Protein 4GGC (pdb70)

Solvent-accessible surface area: 12680 Å² total; per-residue (Å²): 177,80,141,31,12,79,121,23,88,133,78,25,122,0,74,119,12,93,81,32,14,58,1,25,5,13,34,20,2,69,50,40,36,0,0,11,1,16,50,37,7,0,71,11,22,24,34,94,84,36,102,112,64,77,3,12,101,18,154,109,132,74,26,28,1,0,0,7,10,17,24,156,109,13,70,67,0,0,0,0,0,31,49,14,25,0,5,11,31,17,22,153,104,78,102,120,78,51,58,4,88,43,18,97,29,22,0,0,1,11,12,29,42,76,90,32,0,0,0,0,0,150,36,0,72,0,12,8,0,14,20,148,62,89,145,19,73,82,13,56,0,65,21,17,88,88,6,0,0,0,1,82,18,5,101,66,19,108,11,0,0,0,0,0,49,27,48,41,0,1,0,0,17,53,53,84,48,198,44,32,63,84,42,94,40,63,14,85,91,2,112,4,12,0,4,0,1,9,12,2,70,68,94,60,32,6,0,0,0,0,0,4,92,74,11,95,45,1,35,1,2,36,3,71,84,20,46,46,93,31,54,26,59,13,137,14,22,0,1,14,4,31,12,0,72,48,69,95,2,1,0,0,0,3,0,175,62,98,21,18,0,4,0,7,69,21,101,101,16,53,105,61,22,72,3,89,25,11,106,40,72,0,5,10,13,10,41,9,68,102,8,7,22,0,0,0,1,0,20,28,82,22,1,35,8,2,63,2,0,56,108,74,190

Nearest PDB structures (foldseek):
  4ggd-assembly1_A  TM=9.982E-01  e=2.662E-58  Homo sapiens
  5lcw-assembly1_Q  TM=9.973E-01  e=3.997E-58  Homo sapiens
  5g04-assembly1_R  TM=9.744E-01  e=3.105E-55  Homo sapiens
  5khr-assembly1_R  TM=9.935E-01  e=8.299E-53  Homo sapiens
  6tlj-assembly1_Q  TM=9.909E-01  e=1.379E-52  Homo sapiens

Radius of gyration: 17.96 Å; Cα contacts (8 Å, |Δi|>4): 947; chains: 1; bounding box: 47×45×46 Å

GO terms:
  GO:0045842 positive regulation of mitotic metaphase/anaphase transition (P, IDA)
  GO:0005680 anaphase-promoting complex (C, IDA)
  GO:0010997 anaphase-promoting complex binding (F, IDA)
  GO:1990756 ubiquitin-like ligase-substrate adaptor activity (F, IDA)
  GO:1904668 positive regulation of ubiquitin protein ligase activity (P, IDA)
  GO:0031145 anaphase-promoting complex-dependent catabolic process (P, IDA)
  GO:1990949 metaphase/anaphase transition of meiosis I (P, IMP)
  GO:0005515 protein binding (F, IPI)
  GO:0005819 spindle (C, TAS)
  GO:0005654 nucleoplasm (C, TAS)
  GO:0005829 cytosol (C, TAS)

Structure (mmCIF, N/CA/C/O backbone):
data_4GGC
#
_entry.id   4GGC
#
_cell.length_a   41.281
_cell.length_b   86.933
_cell.length_c   48.339
_cell.angle_alpha   90.000
_cell.angle_beta   112.970
_cell.angle_gamma   90.000
#
_symmetry.space_group_name_H-M   'P 1 21 1'
#
loop_
_entity.id
_entity.type
_entity.pdbx_description
1 polymer 'Cell division cycle protein 20 homolog'
2 non-polymer (4R)-2-METHYLPENTANE-2,4-DIOL
3 water water
#
loop_
_atom_site.group_PDB
_atom_site.id
_atom_site.type_symbol
_atom_site.label_atom_id
_atom_site.label_alt_id
_atom_site.label_comp_id
_atom_site.label_asym_id
_atom_site.label_entity_id
_atom_site.label_seq_id
_atom_site.pdbx_PDB_ins_code
_atom_site.Cartn_x
_atom_site.Cartn_y
_atom_site.Cartn_z
_atom_site.occupancy
_atom_site.B_iso_or_equiv
_atom_site.auth_seq_id
_atom_site.auth_comp_id
_atom_site.auth_asym_id
_atom_site.auth_atom_id
_atom_site.pdbx_PDB_model_num
ATOM 1 N N . CYS A 1 6 ? -28.563 -1.921 1.406 1.00 35.52 165 CYS A N 1
ATOM 2 C CA . CYS A 1 6 ? -29.156 -2.328 2.673 1.00 35.81 165 CYS A CA 1
ATOM 3 C C . CYS A 1 6 ? -28.080 -2.630 3.710 1.00 34.36 165 CYS A C 1
ATOM 4 O O . CYS A 1 6 ? -28.291 -2.524 4.923 1.00 32.89 165 CYS A O 1
ATOM 11 N N . ARG A 1 7 ? -26.921 -3.024 3.211 1.00 24.34 166 ARG A N 1
ATOM 12 C CA . ARG A 1 7 ? -25.801 -3.396 4.056 1.00 20.37 166 ARG A CA 1
ATOM 13 C C . ARG A 1 7 ? -25.312 -2.201 4.856 1.00 19.73 166 ARG A C 1
ATOM 14 O O . ARG A 1 7 ? -25.023 -1.141 4.317 1.00 20.37 166 ARG A O 1
ATOM 35 N N . TYR A 1 8 ? -25.237 -2.373 6.159 1.00 18.11 167 TYR A N 1
ATOM 36 C CA . TYR A 1 8 ? -24.654 -1.347 6.987 1.00 18.30 167 TYR A CA 1
ATOM 37 C C . TYR A 1 8 ? -23.492 -1.949 7.748 1.00 16.31 167 TYR A C 1
ATOM 38 O O . TYR A 1 8 ? -23.660 -2.836 8.602 1.00 19.87 167 TYR A O 1
ATOM 56 N N . ILE A 1 9 ? -22.299 -1.441 7.448 1.00 12.65 168 ILE A N 1
ATOM 57 C CA . ILE A 1 9 ? -21.104 -1.872 8.144 1.00 12.09 168 ILE A CA 1
ATOM 58 C C . ILE A 1 9 ? -20.651 -0.711 9.012 1.00 11.09 168 ILE A C 1
ATOM 59 O O . ILE A 1 9 ? -20.227 0.322 8.475 1.00 13.04 168 ILE A O 1
ATOM 75 N N . PRO A 1 10 ? -20.761 -0.858 10.339 1.00 10.49 169 PRO A N 1
ATOM 76 C CA . PRO A 1 10 ? -20.342 0.259 11.180 1.00 9.85 169 PRO A CA 1
ATOM 77 C C . PRO A 1 10 ? -18.879 0.606 10.938 1.00 11.28 169 PRO A C 1
ATOM 78 O O . PRO A 1 10 ? -18.027 -0.272 10.732 1.00 10.51 169 PRO A O 1
ATOM 89 N N . SER A 1 11 ? -18.571 1.891 10.997 1.00 9.64 170 SER A N 1
ATOM 90 C CA . SER A 1 11 ? -17.224 2.374 10.767 1.00 10.88 170 SER A CA 1
ATOM 91 C C . SER A 1 11 ? -16.377 2.422 12.038 1.00 9.63 170 SER A C 1
ATOM 92 O O . SER A 1 11 ? -15.187 2.727 11.973 1.00 11.09 170 SER A O 1
ATOM 100 N N . LEU A 1 12 ? -16.983 2.130 13.187 1.00 7.35 171 LEU A N 1
ATOM 101 C CA . LEU A 1 12 ? -16.264 2.051 14.458 1.00 7.66 171 LEU A CA 1
ATOM 102 C C . LEU A 1 12 ? -16.572 0.712 15.108 1.00 6.78 171 LEU A C 1
ATOM 103 O O . LEU A 1 12 ? -17.595 0.101 14.807 1.00 8.07 171 LEU A O 1
ATOM 119 N N . PRO A 1 13 ? -15.686 0.241 15.984 1.00 7.61 172 PRO A N 1
ATOM 120 C CA . PRO A 1 13 ? -15.981 -0.988 16.709 1.00 7.18 172 PRO A CA 1
ATOM 121 C C . PRO A 1 13 ? -17.177 -0.815 17.629 1.00 7.21 172 PRO A C 1
ATOM 122 O O . PRO A 1 13 ? -17.454 0.308 18.109 1.00 8.55 172 PRO A O 1
ATOM 133 N N . ASP A 1 14 ? -17.897 -1.898 17.883 1.00 7.41 173 ASP A N 1
ATOM 134 C CA . ASP A 1 14 ? -18.998 -1.865 18.832 1.00 7.61 173 ASP A CA 1
ATOM 135 C C . ASP A 1 14 ? -18.523 -1.869 20.283 1.00 8.75 173 ASP A C 1
ATOM 136 O O . ASP A 1 14 ? -19.141 -1.243 21.154 1.00 10.17 173 ASP A O 1
ATOM 145 N N . ARG A 1 15 ? -17.414 -2.560 20.529 1.00 8.75 174 ARG A N 1
ATOM 146 C CA . ARG A 1 15 ? -16.847 -2.705 21.863 1.00 8.96 174 ARG A CA 1
ATOM 147 C C . ARG A 1 15 ? -15.339 -2.711 21.770 1.00 8.07 174 ARG A C 1
ATOM 148 O O . ARG A 1 15 ? -14.788 -3.110 20.751 1.00 7.77 174 ARG A O 1
ATOM 169 N N . ILE A 1 16 ? -14.691 -2.246 22.828 1.00 9.19 175 ILE A N 1
ATOM 170 C CA . ILE A 1 16 ? -13.241 -2.310 22.924 1.00 7.91 175 ILE A CA 1
ATOM 171 C C . ILE A 1 16 ? -12.868 -2.915 24.259 1.00 9.81 175 ILE A C 1
ATOM 172 O O . ILE A 1 16 ? -13.378 -2.486 25.305 1.00 11.92 175 ILE A O 1
ATOM 188 N N . LEU A 1 17 ? -12.012 -3.926 24.212 1.00 10.21 176 LEU A N 1
ATOM 189 C CA . LEU A 1 17 ? -11.494 -4.562 25.406 1.00 10.61 176 LEU A CA 1
ATOM 190 C C . LEU A 1 17 ? -10.062 -4.090 25.633 1.00 10.34 176 LEU A C 1
ATOM 191 O O . LEU A 1 17 ? -9.242 -4.027 24.708 1.00 10.47 176 LEU A O 1
ATOM 207 N N . ASP A 1 18 ? -9.744 -3.761 26.868 1.00 10.13 177 ASP A N 1
ATOM 208 C CA . ASP A 1 18 ? -8.378 -3.408 27.214 1.00 10.28 177 ASP A CA 1
ATOM 209 C C . ASP A 1 18 ? -7.471 -4.629 27.137 1.00 8.93 177 ASP A C 1
ATOM 210 O O . ASP A 1 18 ? -7.828 -5.717 27.603 1.00 10.60 177 ASP A O 1
ATOM 219 N N . ALA A 1 19 ? -6.312 -4.448 26.515 1.00 9.58 178 ALA A N 1
ATOM 220 C CA . ALA A 1 19 ? -5.313 -5.501 26.400 1.00 7.36 178 ALA A CA 1
ATOM 221 C C . ALA A 1 19 ? -3.971 -5.000 26.919 1.00 8.19 178 ALA A C 1
ATOM 222 O O . ALA A 1 19 ? -2.977 -4.982 26.194 1.00 8.92 178 ALA A O 1
ATOM 229 N N . PRO A 1 20 ? -3.937 -4.576 28.191 1.00 10.06 179 PRO A N 1
ATOM 230 C CA . PRO A 1 20 ? -2.689 -4.030 28.731 1.00 8.89 179 PRO A CA 1
ATOM 231 C C . PRO A 1 20 ? -1.556 -5.043 28.665 1.00 9.57 179 PRO A C 1
ATOM 232 O O . PRO A 1 20 ? -1.749 -6.211 29.008 1.00 10.47 179 PRO A O 1
ATOM 243 N N . GLU A 1 21 ? -0.395 -4.575 28.242 1.00 9.53 180 GLU A N 1
ATOM 244 C CA . GLU A 1 21 ? 0.819 -5.381 28.193 1.00 10.01 180 GLU A CA 1
ATOM 245 C C . GLU A 1 21 ? 0.788 -6.491 27.134 1.00 10.54 180 GLU A C 1
ATOM 246 O O . GLU A 1 21 ? 1.599 -7.416 27.177 1.00 10.63 180 GLU A O 1
ATOM 258 N N . ILE A 1 22 ? -0.113 -6.410 26.162 1.00 8.36 181 ILE A N 1
ATOM 259 C CA . ILE A 1 22 ? -0.055 -7.358 25.069 1.00 8.71 181 ILE A CA 1
ATOM 260 C C . ILE A 1 22 ? 1.334 -7.254 24.438 1.00 8.94 181 ILE A C 1
ATOM 261 O O . ILE A 1 22 ? 1.884 -6.158 24.273 1.00 10.58 181 ILE A O 1
ATOM 277 N N . ARG A 1 23 ? 1.925 -8.395 24.119 1.00 7.77 182 ARG A N 1
ATOM 278 C CA . ARG A 1 23 ? 3.297 -8.392 23.613 1.00 8.20 182 ARG A CA 1
ATOM 279 C C . ARG A 1 23 ? 3.290 -8.033 22.134 1.00 8.32 182 ARG A C 1
ATOM 280 O O . ARG A 1 23 ? 2.710 -8.744 21.326 1.00 9.41 182 ARG A O 1
ATOM 301 N N . ASN A 1 24 ? 3.948 -6.930 21.791 1.00 9.60 183 ASN A N 1
ATOM 302 C CA . ASN A 1 24 ? 3.999 -6.449 20.414 1.00 8.41 183 ASN A CA 1
ATOM 303 C C . ASN A 1 24 ? 5.064 -7.174 19.614 1.00 8.49 183 ASN A C 1
ATOM 304 O O . ASN A 1 24 ? 6.056 -6.607 19.159 1.00 10.08 183 ASN A O 1
ATOM 315 N N . ASP A 1 25 ? 4.850 -8.466 19.478 1.00 8.44 184 ASP A N 1
ATOM 316 C CA . ASP A 1 25 ? 5.729 -9.351 18.734 1.00 8.75 184 ASP A CA 1
ATOM 317 C C . ASP A 1 25 ? 4.877 -9.903 17.611 1.00 7.98 184 ASP A C 1
ATOM 318 O O . ASP A 1 25 ? 3.910 -10.624 17.834 1.00 8.66 184 ASP A O 1
ATOM 327 N N . TYR A 1 26 ? 5.237 -9.543 16.399 1.00 7.11 185 TYR A N 1
ATOM 328 C CA . TYR A 1 26 ? 4.413 -9.827 15.240 1.00 7.13 185 TYR A CA 1
ATOM 329 C C . TYR A 1 26 ? 4.126 -11.307 15.070 1.00 7.24 185 TYR A C 1
ATOM 330 O O . TYR A 1 26 ? 3.059 -11.673 14.562 1.00 7.81 185 TYR A O 1
ATOM 348 N N . TYR A 1 27 ? 5.056 -12.176 15.461 1.00 6.32 186 TYR A N 1
ATOM 349 C CA . TYR A 1 27 ? 4.985 -13.581 15.064 1.00 6.98 186 TYR A CA 1
ATOM 350 C C . TYR A 1 27 ? 4.097 -14.430 15.951 1.00 6.72 186 TYR A C 1
ATOM 351 O O . TYR A 1 27 ? 3.804 -15.591 15.621 1.00 8.72 186 TYR A O 1
ATOM 369 N N . LEU A 1 28 ? 3.652 -13.870 17.069 1.00 6.54 187 LEU A N 1
ATOM 370 C CA . LEU A 1 28 ? 2.849 -14.598 18.031 1.00 5.71 187 LEU A CA 1
ATOM 371 C C . LEU A 1 28 ? 1.376 -14.557 17.690 1.00 6.33 187 LEU A C 1
ATOM 372 O O . LEU A 1 28 ? 0.906 -13.661 17.008 1.00 7.16 187 LEU A O 1
ATOM 388 N N . ASN A 1 29 ? 0.635 -15.521 18.199 1.00 5.09 188 ASN A N 1
ATOM 389 C CA . ASN A 1 29 ? -0.793 -15.662 17.915 1.00 5.17 188 ASN A CA 1
ATOM 390 C C . ASN A 1 29 ? -1.552 -15.699 19.235 1.00 4.98 188 ASN A C 1
ATOM 391 O O . ASN A 1 29 ? -1.774 -16.759 19.811 1.00 5.96 188 ASN A O 1
ATOM 402 N N . LEU A 1 30 ? -1.923 -14.514 19.698 1.00 5.69 189 LEU A N 1
ATOM 403 C CA . LEU A 1 30 ? -2.247 -14.288 21.104 1.00 5.84 189 LEU A CA 1
ATOM 404 C C . LEU A 1 30 ? -3.720 -14.235 21.460 1.00 5.94 189 LEU A C 1
ATOM 405 O O . LEU A 1 30 ? -4.046 -14.045 22.641 1.00 7.22 189 LEU A O 1
ATOM 421 N N . VAL A 1 31 ? -4.599 -14.383 20.477 1.00 5.76 190 VAL A N 1
ATOM 422 C CA . VAL A 1 31 ? -6.038 -14.291 20.728 1.00 6.40 190 VAL A CA 1
ATOM 423 C C . VAL A 1 31 ? -6.818 -15.352 19.950 1.00 6.17 190 VAL A C 1
ATOM 424 O O . VAL A 1 31 ? -6.475 -15.703 18.807 1.00 6.99 190 VAL A O 1
ATOM 437 N N . ASP A 1 32 ? -7.896 -15.869 20.547 1.00 5.96 191 ASP A N 1
ATOM 438 C CA . ASP A 1 32 ? -8.760 -16.803 19.846 1.00 5.80 191 ASP A CA 1
ATOM 439 C C . ASP A 1 32 ? -10.137 -16.742 20.484 1.00 5.84 191 ASP A C 1
ATOM 440 O O . ASP A 1 32 ? -10.261 -16.635 21.704 1.00 7.04 191 ASP A O 1
ATOM 449 N N . TRP A 1 33 ? -11.172 -16.818 19.655 1.00 6.00 192 TRP A N 1
ATOM 450 C CA . TRP A 1 33 ? -12.575 -16.726 20.087 1.00 6.07 192 TRP A CA 1
ATOM 451 C C . TRP A 1 33 ? -13.192 -18.118 20.005 1.00 6.54 192 TRP A C 1
ATOM 452 O O . TRP A 1 33 ? -13.265 -18.707 18.917 1.00 7.82 192 TRP A O 1
ATOM 473 N N . SER A 1 34 ? -13.594 -18.671 21.157 1.00 7.66 193 SER A N 1
ATOM 474 C CA . SER A 1 34 ? -14.087 -20.040 21.211 1.00 6.78 193 SER A CA 1
ATOM 475 C C . SER A 1 34 ? -15.501 -20.192 20.653 1.00 8.74 193 SER A C 1
ATOM 476 O O . SER A 1 34 ? -16.270 -19.231 20.534 1.00 10.06 193 SER A O 1
ATOM 484 N N . SER A 1 35 ? -15.838 -21.441 20.359 1.00 9.07 194 SER A N 1
ATOM 485 C CA . SER A 1 35 ? -17.182 -21.817 19.926 1.00 10.02 194 SER A CA 1
ATOM 486 C C . SER A 1 35 ? -18.204 -21.584 21.035 1.00 12.95 194 SER A C 1
ATOM 487 O O . SER A 1 35 ? -19.406 -21.509 20.758 1.00 14.61 194 SER A O 1
ATOM 495 N N . GLY A 1 36 ? -17.746 -21.486 22.280 1.00 11.44 195 GLY A N 1
ATOM 496 C CA . GLY A 1 36 ? -18.598 -21.120 23.397 1.00 12.49 195 GLY A CA 1
ATOM 497 C C . GLY A 1 36 ? -18.681 -19.624 23.663 1.00 10.62 195 GLY A C 1
ATOM 498 O O . GLY A 1 36 ? -19.152 -19.189 24.712 1.00 12.43 195 GLY A O 1
ATOM 502 N N . ASN A 1 37 ? -18.185 -18.820 22.722 1.00 10.24 196 ASN A N 1
ATOM 503 C CA . ASN A 1 37 ? -18.284 -17.373 22.783 1.00 9.13 196 ASN A CA 1
ATOM 504 C C . ASN A 1 37 ? -17.395 -16.726 23.843 1.00 10.25 196 ASN A C 1
ATOM 505 O O . ASN A 1 37 ? -17.739 -15.688 24.424 1.00 11.14 196 ASN A O 1
ATOM 516 N N . VAL A 1 38 ? -16.224 -17.316 24.057 1.00 8.06 197 VAL A N 1
ATOM 517 C CA . VAL A 1 38 ? -15.245 -16.803 25.019 1.00 8.40 197 VAL A CA 1
ATOM 518 C C . VAL A 1 38 ? -13.948 -16.439 24.297 1.00 7.35 197 VAL A C 1
ATOM 519 O O . VAL A 1 38 ? -13.372 -17.263 23.575 1.00 8.28 197 VAL A O 1
ATOM 532 N N . LEU A 1 39 ? -13.501 -15.204 24.477 1.00 7.98 198 LEU A N 1
ATOM 533 C CA . LEU A 1 39 ? -12.212 -14.793 23.936 1.00 6.43 198 LEU A CA 1
ATOM 534 C C . LEU A 1 39 ? -11.113 -15.157 24.891 1.00 7.06 198 LEU A C 1
ATOM 535 O O . LEU A 1 39 ? -11.220 -14.877 26.080 1.00 9.18 198 LEU A O 1
ATOM 551 N N . ALA A 1 40 ? -10.072 -15.810 24.386 1.00 6.55 199 ALA A N 1
ATOM 552 C CA . ALA A 1 40 ? -8.832 -16.021 25.137 1.00 5.88 199 ALA A CA 1
ATOM 553 C C . ALA A 1 40 ? -7.843 -14.979 24.656 1.00 6.55 199 ALA A C 1
ATOM 554 O O . ALA A 1 40 ? -7.631 -14.838 23.436 1.00 6.82 199 ALA A O 1
ATOM 561 N N . VAL A 1 41 ? -7.234 -14.269 25.612 1.00 7.11 200 VAL A N 1
ATOM 562 C CA . VAL A 1 41 ? -6.326 -13.176 25.308 1.00 7.45 200 VAL A CA 1
ATOM 563 C C . VAL A 1 41 ? -5.071 -13.360 26.137 1.00 7.36 200 VAL A C 1
ATOM 564 O O . VAL A 1 41 ? -5.142 -13.330 27.377 1.00 7.56 200 VAL A O 1
ATOM 577 N N . ALA A 1 42 ? -3.930 -13.557 25.479 1.00 6.27 201 ALA A N 1
ATOM 578 C CA . ALA A 1 42 ? -2.656 -13.646 26.179 1.00 6.58 201 ALA A CA 1
ATOM 579 C C . ALA A 1 42 ? -2.044 -12.262 26.335 1.00 7.43 201 ALA A C 1
ATOM 580 O O . ALA A 1 42 ? -1.771 -11.590 25.330 1.00 7.85 201 ALA A O 1
ATOM 587 N N . LEU A 1 43 ? -1.827 -11.868 27.595 1.00 7.94 202 LEU A N 1
ATOM 588 C CA . LEU A 1 43 ? -1.254 -10.583 27.964 1.00 7.49 202 LEU A CA 1
ATOM 589 C C . LEU A 1 43 ? -0.004 -10.837 28.785 1.00 8.02 202 LEU A C 1
ATOM 590 O O . LEU A 1 43 ? -0.081 -11.210 29.957 1.00 9.59 202 LEU A O 1
ATOM 606 N N . ASP A 1 44 ? 1.129 -10.674 28.116 1.00 7.83 203 ASP A N 1
ATOM 607 C CA . ASP A 1 44 ? 2.445 -10.930 28.699 1.00 8.98 203 ASP A CA 1
ATOM 608 C C . ASP A 1 44 ? 2.531 -12.353 29.226 1.00 7.64 203 ASP A C 1
ATOM 609 O O . ASP A 1 44 ? 2.607 -13.273 28.424 1.00 8.47 203 ASP A O 1
ATOM 618 N N . ASN A 1 45 ? 2.526 -12.547 30.548 1.00 8.33 204 ASN A N 1
ATOM 619 C CA . ASN A 1 45 ? 2.667 -13.879 31.119 1.00 9.67 204 ASN A CA 1
ATOM 620 C C . ASN A 1 45 ? 1.361 -14.470 31.647 1.00 10.48 204 ASN A C 1
ATOM 621 O O . ASN A 1 45 ? 1.378 -15.480 32.339 1.00 11.72 204 ASN A O 1
ATOM 632 N N . SER A 1 46 ? 0.224 -13.871 31.289 1.00 8.70 205 SER A N 1
ATOM 633 C CA . SER A 1 46 ? -1.078 -14.361 31.745 1.00 9.12 205 SER A CA 1
ATOM 634 C C . SER A 1 46 ? -1.995 -14.603 30.562 1.00 7.69 205 SER A C 1
ATOM 635 O O . SER A 1 46 ? -1.837 -13.996 29.517 1.00 10.39 205 SER A O 1
ATOM 643 N N . VAL A 1 47 ? -2.940 -15.525 30.725 1.00 8.44 206 VAL A N 1
ATOM 644 C CA . VAL A 1 47 ? -4.058 -15.652 29.806 1.00 7.59 206 VAL A CA 1
ATOM 645 C C . VAL A 1 47 ? -5.346 -15.281 30.521 1.00 7.61 206 VAL A C 1
ATOM 646 O O . VAL A 1 47 ? -5.644 -15.795 31.593 1.00 8.42 206 VAL A O 1
ATOM 659 N N . TYR A 1 48 ? -6.090 -14.377 29.896 1.00 7.82 207 TYR A N 1
ATOM 660 C CA . TYR A 1 48 ? -7.418 -13.982 30.341 1.00 8.08 207 TYR A CA 1
ATOM 661 C C . TYR A 1 48 ? -8.487 -14.509 29.410 1.00 7.96 207 TYR A C 1
ATOM 662 O O . TYR A 1 48 ? -8.306 -14.570 28.200 1.00 8.33 207 TYR A O 1
ATOM 680 N N . LEU A 1 49 ? -9.594 -14.912 30.007 1.00 7.70 208 LEU A N 1
ATOM 681 C CA . LEU A 1 49 ? -10.785 -15.301 29.278 1.00 7.35 208 LEU A CA 1
ATOM 682 C C . LEU A 1 49 ? -11.867 -14.261 29.510 1.00 8.76 208 LEU A C 1
ATOM 683 O O . LEU A 1 49 ? -12.070 -13.833 30.650 1.00 10.22 208 LEU A O 1
ATOM 699 N N . TRP A 1 50 ? -12.551 -13.863 28.447 1.00 8.24 209 TRP A N 1
ATOM 700 C CA . TRP A 1 50 ? -13.636 -12.897 28.534 1.00 7.63 209 TRP A CA 1
ATOM 701 C C . TRP A 1 50 ? -14.847 -13.472 27.827 1.00 8.46 209 TRP A C 1
ATOM 702 O O . TRP A 1 50 ? -14.771 -13.841 26.652 1.00 8.62 209 TRP A O 1
ATOM 723 N N . SER A 1 51 ? -15.971 -13.586 28.532 1.00 9.53 210 SER A N 1
ATOM 724 C CA . SER A 1 51 ? -17.183 -14.046 27.873 1.00 9.23 210 SER A CA 1
ATOM 725 C C . SER A 1 51 ? -17.877 -12.914 27.127 1.00 11.18 210 SER A C 1
ATOM 726 O O . SER A 1 51 ? -18.214 -11.878 27.714 1.00 13.51 210 SER A O 1
ATOM 734 N N . ALA A 1 52 ? -18.084 -13.100 25.836 1.00 10.95 211 ALA A N 1
ATOM 735 C CA . ALA A 1 52 ? -18.766 -12.088 25.038 1.00 12.16 211 ALA A CA 1
ATOM 736 C C . ALA A 1 52 ? -20.255 -11.977 25.378 1.00 14.26 211 ALA A C 1
ATOM 737 O O . ALA A 1 52 ? -20.896 -10.975 25.039 1.00 19.46 211 ALA A O 1
ATOM 744 N N . SER A 1 53 ? -20.799 -12.993 26.033 1.00 12.65 212 SER A N 1
ATOM 745 C CA . SER A 1 53 ? -22.204 -12.989 26.452 1.00 14.35 212 SER A CA 1
ATOM 746 C C . SER A 1 53 ? -22.417 -12.189 27.738 1.00 18.12 212 SER A C 1
ATOM 747 O O . SER A 1 53 ? -23.315 -11.359 27.827 1.00 21.29 212 SER A O 1
ATOM 755 N N . SER A 1 54 ? -21.570 -12.423 28.728 1.00 13.56 213 SER A N 1
ATOM 756 C CA . SER A 1 54 ? -21.778 -11.865 30.058 1.00 12.38 213 SER A CA 1
ATOM 757 C C . SER A 1 54 ? -20.811 -10.750 30.423 1.00 13.48 213 SER A C 1
ATOM 758 O O . SER A 1 54 ? -21.048 -9.991 31.374 1.00 14.81 213 SER A O 1
ATOM 766 N N . GLY A 1 55 ? -19.681 -10.676 29.723 1.00 12.07 214 GLY A N 1
ATOM 767 C CA . GLY A 1 55 ? -18.616 -9.773 30.110 1.00 11.35 214 GLY A CA 1
ATOM 768 C C . GLY A 1 55 ? -17.787 -10.260 31.298 1.00 10.03 214 GLY A C 1
ATOM 769 O O . GLY A 1 55 ? -16.908 -9.563 31.775 1.00 12.37 214 GLY A O 1
ATOM 773 N N . ASP A 1 56 ? -18.058 -11.471 31.776 1.00 10.21 215 ASP A N 1
ATOM 774 C CA . ASP A 1 56 ? -17.279 -11.996 32.897 1.00 11.56 215 ASP A CA 1
ATOM 775 C C . ASP A 1 56 ? -15.857 -12.324 32.437 1.00 8.96 215 ASP A C 1
ATOM 776 O O . ASP A 1 56 ? -15.612 -12.589 31.252 1.00 10.84 215 ASP A O 1
ATOM 785 N N . ILE A 1 57 ? -14.929 -12.280 33.382 1.00 10.50 216 ILE A N 1
ATOM 786 C CA . ILE A 1 57 ? -13.514 -12.486 33.105 1.00 9.85 216 ILE A CA 1
ATOM 787 C C . ILE A 1 57 ? -12.928 -13.506 34.060 1.00 11.48 216 ILE A C 1
ATOM 788 O O . ILE A 1 57 ? -13.243 -13.530 35.251 1.00 11.38 216 ILE A O 1
ATOM 804 N N . LEU A 1 58 ? -12.067 -14.362 33.527 1.00 10.11 217 LEU A N 1
ATOM 805 C CA . LEU A 1 58 ? -11.247 -15.265 34.334 1.00 10.78 217 LEU A CA 1
ATOM 806 C C . LEU A 1 58 ? -9.776 -15.061 33.970 1.00 10.04 217 LEU A C 1
ATOM 807 O O . LEU A 1 58 ? -9.418 -15.074 32.789 1.00 9.93 217 LEU A O 1
ATOM 823 N N . GLN A 1 59 ? -8.918 -14.842 34.953 1.00 10.82 218 GLN A N 1
ATOM 824 C CA . GLN A 1 59 ? -7.478 -14.973 34.739 1.00 9.18 218 GLN A CA 1
ATOM 825 C C . GLN A 1 59 ? -7.167 -16.465 34.821 1.00 10.19 218 GLN A C 1
ATOM 826 O O . GLN A 1 59 ? -7.035 -17.033 35.908 1.00 11.93 218 GLN A O 1
ATOM 840 N N . LEU A 1 60 ? -7.064 -17.100 33.657 1.00 8.17 219 LEU A N 1
ATOM 841 C CA . LEU A 1 60 ? -6.943 -18.542 33.588 1.00 10.30 219 LEU A CA 1
ATOM 842 C C . LEU A 1 60 ? -5.651 -19.021 34.238 1.00 8.32 219 LEU A C 1
ATOM 843 O O . LEU A 1 60 ? -5.659 -19.988 34.996 1.00 9.99 219 LEU A O 1
ATOM 859 N N . LEU A 1 61 ? -4.545 -18.347 33.916 1.00 8.36 220 LEU A N 1
ATOM 860 C CA . LEU A 1 61 ? -3.223 -18.777 34.339 1.00 8.43 220 LEU A CA 1
ATOM 861 C C . LEU A 1 61 ? -2.250 -17.614 34.306 1.00 10.29 220 LEU A C 1
ATOM 862 O O . LEU A 1 61 ? -2.485 -16.603 33.624 1.00 9.78 220 LEU A O 1
ATOM 878 N N . GLN A 1 62 ? -1.155 -17.772 35.042 1.00 9.60 221 GLN A N 1
ATOM 879 C CA . GLN A 1 62 ? 0.005 -16.900 34.960 1.00 10.29 221 GLN A CA 1
ATOM 880 C C . GLN A 1 62 ? 1.231 -17.810 34.941 1.00 9.01 221 GLN A C 1
ATOM 881 O O . GLN A 1 62 ? 1.319 -18.769 35.726 1.00 11.44 221 GLN A O 1
ATOM 895 N N . MET A 1 63 ? 2.185 -17.506 34.064 1.00 8.91 222 MET A N 1
ATOM 896 C CA . MET A 1 63 ? 3.440 -18.257 34.015 1.00 8.44 222 MET A CA 1
ATOM 897 C C . MET A 1 63 ? 4.184 -18.134 35.332 1.00 9.17 222 MET A C 1
ATOM 898 O O . MET A 1 63 ? 4.077 -17.137 36.037 1.00 10.71 222 MET A O 1
ATOM 912 N N . GLU A 1 64 ? 4.951 -19.163 35.641 1.00 10.65 223 GLU A N 1
ATOM 913 C CA . GLU A 1 64 ? 5.572 -19.268 36.951 1.00 14.45 223 GLU A CA 1
ATOM 914 C C . GLU A 1 64 ? 7.057 -18.884 37.014 1.00 11.66 223 GLU A C 1
ATOM 915 O O . GLU A 1 64 ? 7.554 -18.630 38.096 1.00 13.78 223 GLU A O 1
ATOM 927 N N . GLN A 1 65 ? 7.748 -18.819 35.879 1.00 10.19 224 GLN A N 1
ATOM 928 C CA . GLN A 1 65 ? 9.187 -18.556 35.896 1.00 10.34 224 GLN A CA 1
ATOM 929 C C . GLN A 1 65 ? 9.501 -17.143 35.410 1.00 9.59 224 GLN A C 1
ATOM 930 O O . GLN A 1 65 ? 8.820 -16.594 34.549 1.00 9.30 224 GLN A O 1
ATOM 944 N N . PRO A 1 66 ? 10.594 -16.551 35.907 1.00 9.05 225 PRO A N 1
ATOM 945 C CA . PRO A 1 66 ? 11.019 -15.245 35.401 1.00 8.71 225 PRO A CA 1
ATOM 946 C C . PRO A 1 66 ? 11.221 -15.243 33.880 1.00 9.76 225 PRO A C 1
ATOM 947 O O . PRO A 1 66 ? 11.752 -16.215 33.310 1.00 11.45 225 PRO A O 1
ATOM 958 N N . GLY A 1 67 ? 10.746 -14.182 33.247 1.00 10.17 226 GLY A N 1
ATOM 959 C CA . GLY A 1 67 ? 10.960 -13.966 31.827 1.00 11.16 226 GLY A CA 1
ATOM 960 C C . GLY A 1 67 ? 9.987 -14.712 30.926 1.00 10.62 226 GLY A C 1
ATOM 961 O O . GLY A 1 67 ? 9.935 -14.432 29.726 1.00 12.19 226 GLY A O 1
ATOM 965 N N . GLU A 1 68 ? 9.234 -15.668 31.464 1.00 7.71 227 GLU A N 1
ATOM 966 C CA . GLU A 1 68 ? 8.319 -16.469 30.641 1.00 7.83 227 GLU A CA 1
ATOM 967 C C . GLU A 1 68 ? 7.135 -15.659 30.166 1.00 8.32 227 GLU A C 1
ATOM 968 O O . GLU A 1 68 ? 6.585 -14.838 30.910 1.00 9.47 227 GLU A O 1
ATOM 980 N N . TYR A 1 69 ? 6.717 -15.913 28.933 1.00 6.97 228 TYR A N 1
ATOM 981 C CA . TYR A 1 69 ? 5.542 -15.253 28.387 1.00 6.28 228 TYR A CA 1
ATOM 982 C C . TYR A 1 69 ? 4.787 -16.248 27.536 1.00 6.74 228 TYR A C 1
ATOM 983 O O . TYR A 1 69 ? 5.329 -17.266 27.111 1.00 7.37 228 TYR A O 1
ATOM 1001 N N . ILE A 1 70 ? 3.525 -15.935 27.292 1.00 6.64 229 ILE A N 1
ATOM 1002 C CA . ILE A 1 70 ? 2.672 -16.745 26.447 1.00 7.12 229 ILE A CA 1
ATOM 1003 C C . ILE A 1 70 ? 2.930 -16.376 25.007 1.00 7.42 229 ILE A C 1
ATOM 1004 O O . ILE A 1 70 ? 2.941 -15.205 24.642 1.00 7.60 229 ILE A O 1
ATOM 1020 N N . SER A 1 71 ? 3.113 -17.376 24.163 1.00 6.05 230 SER A N 1
ATOM 1021 C CA . SER A 1 71 ? 3.413 -17.147 22.760 1.00 6.62 230 SER A CA 1
ATOM 1022 C C . SER A 1 71 ? 2.290 -17.551 21.794 1.00 6.19 230 SER A C 1
ATOM 1023 O O . SER A 1 71 ? 2.314 -17.118 20.652 1.00 6.14 230 SER A O 1
ATOM 1031 N N . SER A 1 72 ? 1.312 -18.336 22.240 1.00 5.18 231 SER A N 1
ATOM 1032 C CA . SER A 1 72 ? 0.152 -18.644 21.406 1.00 4.84 231 SER A CA 1
ATOM 1033 C C . SER A 1 72 ? -0.994 -19.200 22.242 1.00 5.72 231 SER A C 1
ATOM 1034 O O . SER A 1 72 ? -0.776 -19.770 23.298 1.00 6.08 231 SER A O 1
ATOM 1042 N N . VAL A 1 73 ? -2.218 -19.031 21.759 1.00 4.87 232 VAL A N 1
ATOM 1043 C CA . VAL A 1 73 ? -3.395 -19.694 22.334 1.00 5.30 232 VAL A CA 1
ATOM 1044 C C . VAL A 1 73 ? -4.273 -20.247 21.217 1.00 6.15 232 VAL A C 1
ATOM 1045 O O . VAL A 1 73 ? -4.322 -19.671 20.141 1.00 6.84 232 VAL A O 1
ATOM 1058 N N . ALA A 1 74 ? -4.973 -21.353 21.464 1.00 6.28 233 ALA A N 1
ATOM 1059 C CA . ALA A 1 74 ? -5.935 -21.889 20.498 1.00 5.18 233 ALA A CA 1
ATOM 1060 C C . ALA A 1 74 ? -6.951 -22.765 21.190 1.00 7.44 233 ALA A C 1
ATOM 1061 O O . ALA A 1 74 ? -6.599 -23.722 21.874 1.00 6.96 233 ALA A O 1
ATOM 1068 N N . TRP A 1 75 ? -8.221 -22.474 20.968 1.00 6.15 234 TRP A N 1
ATOM 1069 C CA . TRP A 1 75 ? -9.294 -23.280 21.517 1.00 6.27 234 TRP A CA 1
ATOM 1070 C C . TRP A 1 75 ? -9.493 -24.574 20.748 1.00 6.64 234 TRP A C 1
ATOM 1071 O O . TRP A 1 75 ? -9.482 -24.583 19.532 1.00 8.46 234 TRP A O 1
ATOM 1092 N N . ILE A 1 76 ? -9.729 -25.654 21.484 1.00 7.96 235 ILE A N 1
ATOM 1093 C CA . ILE A 1 76 ? -10.217 -26.894 20.892 1.00 9.17 235 ILE A CA 1
ATOM 1094 C C . ILE A 1 76 ? -11.598 -26.632 20.304 1.00 9.36 235 ILE A C 1
ATOM 1095 O O . ILE A 1 76 ? -12.299 -25.680 20.691 1.00 8.86 235 ILE A O 1
ATOM 1111 N N . LYS A 1 77 ? -11.996 -27.474 19.357 1.00 11.72 236 LYS A N 1
ATOM 1112 C CA . LYS A 1 77 ? -13.256 -27.263 18.648 1.00 12.89 236 LYS A CA 1
ATOM 1113 C C . LYS A 1 77 ? -14.460 -26.976 19.560 1.00 12.63 236 LYS A C 1
ATOM 1114 O O . LYS A 1 77 ? -15.226 -26.040 19.312 1.00 13.14 236 LYS A O 1
ATOM 1133 N N . GLU A 1 78 ? -14.634 -27.773 20.607 1.00 12.52 237 GLU A N 1
ATOM 1134 C CA . GLU A 1 78 ? -15.798 -27.643 21.495 1.00 12.30 237 GLU A CA 1
ATOM 1135 C C . GLU A 1 78 ? -15.710 -26.498 22.509 1.00 11.56 237 GLU A C 1
ATOM 1136 O O . GLU A 1 78 ? -16.670 -26.215 23.231 1.00 15.23 237 GLU A O 1
ATOM 1148 N N . GLY A 1 79 ? -14.554 -25.840 22.584 1.00 11.34 238 GLY A N 1
ATOM 1149 C CA . GLY A 1 79 ? -14.425 -24.659 23.414 1.00 12.51 238 GLY A CA 1
ATOM 1150 C C . GLY A 1 79 ? -14.190 -24.909 24.888 1.00 12.05 238 GLY A C 1
ATOM 1151 O O . GLY A 1 79 ? -14.224 -23.968 25.681 1.00 13.67 238 GLY A O 1
ATOM 1155 N N . ASN A 1 80 ? -13.932 -26.156 25.279 1.00 11.57 239 ASN A N 1
ATOM 1156 C CA . ASN A 1 80 ? -13.797 -26.477 26.713 1.00 11.86 239 ASN A CA 1
ATOM 1157 C C . ASN A 1 80 ? -12.353 -26.666 27.195 1.00 11.23 239 ASN A C 1
ATOM 1158 O O . ASN A 1 80 ? -12.078 -26.714 28.394 1.00 12.70 239 ASN A O 1
ATOM 1169 N N . TYR A 1 81 ? -11.436 -26.758 26.238 1.00 9.40 240 TYR A N 1
ATOM 1170 C CA . TYR A 1 81 ? -10.021 -26.821 26.505 1.00 8.90 240 TYR A CA 1
ATOM 1171 C C . TYR A 1 81 ? -9.306 -25.783 25.660 1.00 9.74 240 TYR A C 1
ATOM 1172 O O . TYR A 1 81 ? -9.689 -25.526 24.509 1.00 9.60 240 TYR A O 1
ATOM 1190 N N . LEU A 1 82 ? -8.258 -25.218 26.243 1.00 7.74 241 LEU A N 1
ATOM 1191 C CA . LEU A 1 82 ? -7.426 -24.222 25.574 1.00 6.92 241 LEU A CA 1
ATOM 1192 C C . LEU A 1 82 ? -6.001 -24.712 25.514 1.00 7.06 241 LEU A C 1
ATOM 1193 O O . LEU A 1 82 ? -5.427 -25.123 26.530 1.00 8.55 241 LEU A O 1
ATOM 1209 N N . ALA A 1 83 ? -5.421 -24.693 24.317 1.00 6.42 242 ALA A N 1
ATOM 1210 C CA . ALA A 1 83 ? -3.987 -24.909 24.154 1.00 6.91 242 ALA A CA 1
ATOM 1211 C C . ALA A 1 83 ? -3.247 -23.582 24.314 1.00 6.31 242 ALA A C 1
ATOM 1212 O O . ALA A 1 83 ? -3.700 -22.543 23.809 1.00 6.85 242 ALA A O 1
ATOM 1219 N N . VAL A 1 84 ? -2.115 -23.624 24.997 1.00 6.14 243 VAL A N 1
ATOM 1220 C CA . VAL A 1 84 ? -1.328 -22.436 25.297 1.00 6.22 243 VAL A CA 1
ATOM 1221 C C . VAL A 1 84 ? 0.130 -22.750 25.034 1.00 6.30 243 VAL A C 1
ATOM 1222 O O . VAL A 1 84 ? 0.714 -23.610 25.713 1.00 7.53 243 VAL A O 1
ATOM 1235 N N . GLY A 1 85 ? 0.710 -22.105 24.030 1.00 5.39 244 GLY A N 1
ATOM 1236 C CA . GLY A 1 85 ? 2.126 -22.260 23.764 1.00 5.89 244 GLY A CA 1
ATOM 1237 C C . GLY A 1 85 ? 2.925 -21.212 24.498 1.00 6.04 244 GLY A C 1
ATOM 1238 O O . GLY A 1 85 ? 2.447 -20.097 24.703 1.00 6.79 244 GLY A O 1
ATOM 1242 N N . THR A 1 86 ? 4.148 -21.557 24.893 1.00 5.84 245 THR A N 1
ATOM 1243 C CA . THR A 1 86 ? 4.931 -20.656 25.720 1.00 7.44 245 THR A CA 1
ATOM 1244 C C . THR A 1 86 ? 6.326 -20.393 25.209 1.00 6.68 245 THR A C 1
ATOM 1245 O O . THR A 1 86 ? 6.886 -21.142 24.395 1.00 6.46 245 THR A O 1
ATOM 1256 N N . SER A 1 87 ? 6.909 -19.340 25.766 1.00 5.94 246 SER A N 1
ATOM 1257 C CA . SER A 1 87 ? 8.284 -18.959 25.470 1.00 6.67 246 SER A CA 1
ATOM 1258 C C . SER A 1 87 ? 9.278 -20.030 25.911 1.00 8.09 246 SER A C 1
ATOM 1259 O O . SER A 1 87 ? 10.394 -20.063 25.387 1.00 9.85 246 SER A O 1
ATOM 1267 N N . SER A 1 88 ? 8.882 -20.901 26.840 1.00 7.68 247 SER A N 1
ATOM 1268 C CA . SER A 1 88 ? 9.726 -21.984 27.335 1.00 8.05 247 SER A CA 1
ATOM 1269 C C . SER A 1 88 ? 9.517 -23.254 26.512 1.00 9.50 247 SER A C 1
ATOM 1270 O O . SER A 1 88 ? 9.867 -24.343 26.943 1.00 11.10 247 SER A O 1
ATOM 1278 N N . ALA A 1 89 ? 8.936 -23.111 25.328 1.00 7.84 248 ALA A N 1
ATOM 1279 C CA . ALA A 1 89 ? 8.800 -24.216 24.379 1.00 8.15 248 ALA A CA 1
ATOM 1280 C C . ALA A 1 89 ? 7.814 -25.288 24.845 1.00 9.56 248 ALA A C 1
ATOM 1281 O O . ALA A 1 89 ? 7.942 -26.456 24.488 1.00 11.47 248 ALA A O 1
ATOM 1288 N N . GLU A 1 90 ? 6.829 -24.889 25.642 1.00 8.31 249 GLU A N 1
ATOM 1289 C CA . GLU A 1 90 ? 5.790 -25.797 26.116 1.00 8.39 249 GLU A CA 1
ATOM 1290 C C . GLU A 1 90 ? 4.519 -25.615 25.331 1.00 7.11 249 GLU A C 1
ATOM 1291 O O . GLU A 1 90 ? 4.217 -24.513 24.857 1.00 8.10 249 GLU A O 1
ATOM 1303 N N . VAL A 1 91 ? 3.762 -26.691 25.215 1.00 7.81 250 VAL A N 1
ATOM 1304 C CA . VAL A 1 91 ? 2.410 -26.659 24.689 1.00 8.39 250 VAL A CA 1
ATOM 1305 C C . VAL A 1 91 ? 1.536 -27.173 25.816 1.00 8.93 250 VAL A C 1
ATOM 1306 O O . VAL A 1 91 ? 1.530 -28.365 26.116 1.00 9.06 250 VAL A O 1
ATOM 1319 N N . GLN A 1 92 ? 0.859 -26.264 26.495 1.00 9.42 251 GLN A N 1
ATOM 1320 C CA . GLN A 1 92 ? 0.034 -26.611 27.642 1.00 10.42 251 GLN A CA 1
ATOM 1321 C C . GLN A 1 92 ? -1.406 -26.817 27.222 1.00 8.96 251 GLN A C 1
ATOM 1322 O O . GLN A 1 92 ? -1.893 -26.175 26.303 1.00 10.69 251 GLN A O 1
ATOM 1336 N N . LEU A 1 93 ? -2.089 -27.716 27.904 1.00 9.07 252 LEU A N 1
ATOM 1337 C CA . LEU A 1 93 ? -3.489 -27.959 27.647 1.00 10.13 252 LEU A CA 1
ATOM 1338 C C . LEU A 1 93 ? -4.236 -27.687 28.938 1.00 9.70 252 LEU A C 1
ATOM 1339 O O . LEU A 1 93 ? -3.950 -28.319 29.976 1.00 10.03 252 LEU A O 1
ATOM 1355 N N . TRP A 1 94 ? -5.184 -26.755 28.883 1.00 9.29 253 TRP A N 1
ATOM 1356 C CA . TRP A 1 94 ? -5.947 -26.325 30.050 1.00 9.81 253 TRP A CA 1
ATOM 1357 C C . TRP A 1 94 ? -7.436 -26.664 29.954 1.00 10.81 253 TRP A C 1
ATOM 1358 O O . TRP A 1 94 ? -8.072 -26.400 28.926 1.00 10.64 253 TRP A O 1
ATOM 1379 N N . ASP A 1 95 ? -7.989 -27.221 31.034 1.00 11.34 254 ASP A N 1
ATOM 1380 C CA . ASP A 1 95 ? -9.433 -27.347 31.207 1.00 11.62 254 ASP A CA 1
ATOM 1381 C C . ASP A 1 95 ? -9.901 -26.010 31.779 1.00 12.42 254 ASP A C 1
ATOM 1382 O O . ASP A 1 95 ? -9.576 -25.671 32.915 1.00 13.56 254 ASP A O 1
ATOM 1391 N N . VAL A 1 96 ? -10.638 -25.230 30.992 1.00 12.15 255 VAL A N 1
ATOM 1392 C CA . VAL A 1 96 ? -10.948 -23.860 31.399 1.00 12.39 255 VAL A CA 1
ATOM 1393 C C . VAL A 1 96 ? -12.031 -23.754 32.470 1.00 14.08 255 VAL A C 1
ATOM 1394 O O . VAL A 1 96 ? -11.996 -22.835 33.274 1.00 16.02 255 VAL A O 1
ATOM 1407 N N . GLN A 1 97 ? -12.971 -24.695 32.500 1.00 14.65 256 GLN A N 1
ATOM 1408 C CA . GLN A 1 97 ? -14.010 -24.651 33.529 1.00 15.48 256 GLN A CA 1
ATOM 1409 C C . GLN A 1 97 ? -13.425 -25.015 34.883 1.00 14.38 256 GLN A C 1
ATOM 1410 O O . GLN A 1 97 ? -13.739 -24.378 35.888 1.00 17.21 256 GLN A O 1
ATOM 1424 N N . GLN A 1 98 ? -12.581 -26.041 34.920 1.00 16.44 257 GLN A N 1
ATOM 1425 C CA . GLN A 1 98 ? -11.936 -26.454 36.166 1.00 18.63 257 GLN A CA 1
ATOM 1426 C C . GLN A 1 98 ? -10.735 -25.585 36.504 1.00 16.17 257 GLN A C 1
ATOM 1427 O O . GLN A 1 98 ? -10.211 -25.647 37.618 1.00 19.15 257 GLN A O 1
ATOM 1441 N N . GLN A 1 99 ? -10.298 -24.786 35.540 1.00 16.63 258 GLN A N 1
ATOM 1442 C CA . GLN A 1 99 ? -9.096 -23.979 35.673 1.00 15.47 258 GLN A CA 1
ATOM 1443 C C . GLN A 1 99 ? -7.903 -24.846 36.079 1.00 16.74 258 GLN A C 1
ATOM 1444 O O . GLN A 1 99 ? -7.200 -24.559 37.054 1.00 20.98 258 GLN A O 1
ATOM 1458 N N . LYS A 1 100 ? -7.675 -25.916 35.332 1.00 15.04 259 LYS A N 1
ATOM 1459 C CA . LYS A 1 100 ? -6.577 -26.809 35.653 1.00 16.03 259 LYS A CA 1
ATOM 1460 C C . LYS A 1 100 ? -5.769 -27.181 34.418 1.00 15.72 259 LYS A C 1
ATOM 1461 O O . LYS A 1 100 ? -6.309 -27.393 33.324 1.00 15.06 259 LYS A O 1
ATOM 1480 N N . ARG A 1 101 ? -4.461 -27.242 34.603 1.00 15.28 260 ARG A N 1
ATOM 1481 C CA . ARG A 1 101 ? -3.563 -27.640 33.537 1.00 14.46 260 ARG A CA 1
ATOM 1482 C C . ARG A 1 101 ? -3.499 -29.155 33.445 1.00 15.66 260 ARG A C 1
ATOM 1483 O O . ARG A 1 101 ? -3.001 -29.825 34.354 1.00 19.32 260 ARG A O 1
ATOM 1504 N N . LEU A 1 102 ? -4.015 -29.697 32.357 1.00 12.02 261 LEU A N 1
ATOM 1505 C CA . LEU A 1 102 ? -4.024 -31.135 32.137 1.00 12.55 261 LEU A CA 1
ATOM 1506 C C . LEU A 1 102 ? -2.674 -31.668 31.647 1.00 13.88 261 LEU A C 1
ATOM 1507 O O . LEU A 1 102 ? -2.267 -32.768 32.013 1.00 15.42 261 LEU A O 1
ATOM 1523 N N . ARG A 1 103 ? -1.994 -30.901 30.807 1.00 11.91 262 ARG A N 1
ATOM 1524 C CA . ARG A 1 103 ? -0.701 -31.314 30.264 1.00 13.70 262 ARG A CA 1
ATOM 1525 C C . ARG A 1 103 ? 0.213 -30.127 30.089 1.00 11.77 262 ARG A C 1
ATOM 1526 O O . ARG A 1 103 ? -0.253 -29.023 29.818 1.00 11.09 262 ARG A O 1
ATOM 1547 N N . ASN A 1 104 ? 1.515 -30.382 30.199 1.00 12.72 263 ASN A N 1
ATOM 1548 C CA . ASN A 1 104 ? 2.558 -29.431 29.868 1.00 11.05 263 ASN A CA 1
ATOM 1549 C C . ASN A 1 104 ? 3.508 -30.144 28.923 1.00 12.85 263 ASN A C 1
ATOM 1550 O O . ASN A 1 104 ? 4.495 -30.746 29.358 1.00 16.07 263 ASN A O 1
ATOM 1561 N N . MET A 1 105 ? 3.179 -30.137 27.636 1.00 10.99 264 MET A N 1
ATOM 1562 C CA . MET A 1 105 ? 3.857 -30.969 26.644 1.00 10.19 264 MET A CA 1
ATOM 1563 C C . MET A 1 105 ? 5.114 -30.288 26.142 1.00 9.80 264 MET A C 1
ATOM 1564 O O . MET A 1 105 ? 5.075 -29.135 25.703 1.00 12.32 264 MET A O 1
ATOM 1578 N N . THR A 1 106 ? 6.229 -30.998 26.213 1.00 9.60 265 THR A N 1
ATOM 1579 C CA . THR A 1 106 ? 7.480 -30.491 25.684 1.00 9.72 265 THR A CA 1
ATOM 1580 C C . THR A 1 106 ? 7.877 -31.367 24.497 1.00 9.53 265 THR A C 1
ATOM 1581 O O . THR A 1 106 ? 7.509 -32.554 24.408 1.00 10.31 265 THR A O 1
ATOM 1592 N N . SER A 1 107 ? 8.577 -30.746 23.560 1.00 8.52 266 SER A N 1
ATOM 1593 C CA . SER A 1 107 ? 9.119 -31.392 22.382 1.00 8.60 266 SER A CA 1
ATOM 1594 C C . SER A 1 107 ? 9.915 -30.405 21.561 1.00 8.53 266 SER A C 1
ATOM 1595 O O . SER A 1 107 ? 10.907 -30.778 20.944 1.00 8.79 266 SER A O 1
ATOM 1603 N N . HIS A 1 108 ? 9.444 -29.161 21.504 1.00 7.26 267 HIS A N 1
ATOM 1604 C CA . HIS A 1 108 ? 10.113 -28.164 20.679 1.00 6.41 267 HIS A CA 1
ATOM 1605 C C . HIS A 1 108 ? 11.383 -27.612 21.325 1.00 8.45 267 HIS A C 1
ATOM 1606 O O . HIS A 1 108 ? 11.598 -27.750 22.521 1.00 8.90 267 HIS A O 1
ATOM 1621 N N . SER A 1 109 ? 12.201 -26.942 20.528 1.00 7.73 268 SER A N 1
ATOM 1622 C CA . SER A 1 109 ? 13.457 -26.387 21.028 1.00 8.57 268 SER A CA 1
ATOM 1623 C C . SER A 1 109 ? 13.415 -24.873 21.230 1.00 7.60 268 SER A C 1
ATOM 1624 O O . SER A 1 109 ? 14.408 -24.269 21.624 1.00 10.02 268 SER A O 1
ATOM 1632 N N . ALA A 1 110 ? 12.295 -24.230 20.904 1.00 7.23 269 ALA A N 1
ATOM 1633 C CA . ALA A 1 110 ? 12.161 -22.775 20.999 1.00 7.02 269 ALA A CA 1
ATOM 1634 C C . ALA A 1 110 ? 10.677 -22.445 21.170 1.00 6.51 269 ALA A C 1
ATOM 1635 O O . ALA A 1 110 ? 9.835 -23.355 21.159 1.00 7.11 269 ALA A O 1
ATOM 1642 N N . ARG A 1 111 ? 10.361 -21.170 21.374 1.00 6.51 270 ARG A N 1
ATOM 1643 C CA . ARG A 1 111 ? 8.993 -20.764 21.689 1.00 5.99 270 ARG A CA 1
ATOM 1644 C C . ARG A 1 111 ? 7.989 -21.289 20.673 1.00 5.80 270 ARG A C 1
ATOM 1645 O O . ARG A 1 111 ? 8.306 -21.480 19.495 1.00 6.26 270 ARG A O 1
ATOM 1666 N N . VAL A 1 112 ? 6.777 -21.513 21.156 1.00 5.90 271 VAL A N 1
ATOM 1667 C CA . VAL A 1 112 ? 5.689 -22.031 20.345 1.00 5.22 271 VAL A CA 1
ATOM 1668 C C . VAL A 1 112 ? 4.724 -20.882 20.050 1.00 5.87 271 VAL A C 1
ATOM 1669 O O . VAL A 1 112 ? 3.897 -20.501 20.881 1.00 5.74 271 VAL A O 1
ATOM 1682 N N . GLY A 1 113 ? 4.873 -20.306 18.867 1.00 5.24 272 GLY A N 1
ATOM 1683 C CA . GLY A 1 113 ? 4.129 -19.115 18.491 1.00 5.51 272 GLY A CA 1
ATOM 1684 C C . GLY A 1 113 ? 2.878 -19.344 17.688 1.00 5.93 272 GLY A C 1
ATOM 1685 O O . GLY A 1 113 ? 2.117 -18.388 17.489 1.00 5.67 272 GLY A O 1
ATOM 1689 N N . SER A 1 114 ? 2.647 -20.565 17.228 1.00 4.87 273 SER A N 1
ATOM 1690 C CA . SER A 1 114 ? 1.443 -20.893 16.466 1.00 4.92 273 SER A CA 1
ATOM 1691 C C . SER A 1 114 ? 0.891 -22.265 16.843 1.00 5.22 273 SER A C 1
ATOM 1692 O O . SER A 1 114 ? 1.633 -23.184 17.183 1.00 4.80 273 SER A O 1
ATOM 1700 N N . LEU A 1 115 ? -0.438 -22.375 16.759 1.00 5.09 274 LEU A N 1
ATOM 1701 C CA . LEU A 1 115 ? -1.192 -23.568 17.141 1.00 4.63 274 LEU A CA 1
ATOM 1702 C C . LEU A 1 115 ? -2.390 -23.755 16.227 1.00 6.17 274 LEU A C 1
ATOM 1703 O O . LEU A 1 115 ? -3.018 -22.782 15.827 1.00 5.96 274 LEU A O 1
ATOM 1719 N N . SER A 1 116 ? -2.747 -24.997 15.932 1.00 5.31 275 SER A N 1
ATOM 1720 C CA . SER A 1 116 ? -3.995 -25.304 15.238 1.00 4.94 275 SER A CA 1
ATOM 1721 C C . SER A 1 116 ? -4.446 -26.720 15.570 1.00 6.57 275 SER A C 1
ATOM 1722 O O . SER A 1 116 ? -3.664 -27.673 15.478 1.00 5.99 275 SER A O 1
ATOM 1730 N N . TRP A 1 117 ? -5.717 -26.858 15.917 1.00 6.02 276 TRP A N 1
ATOM 1731 C CA . TRP A 1 117 ? -6.302 -28.147 16.237 1.00 5.56 276 TRP A CA 1
ATOM 1732 C C . TRP A 1 117 ? -6.913 -28.839 15.030 1.00 8.61 276 TRP A C 1
ATOM 1733 O O . TRP A 1 117 ? -7.469 -28.194 14.142 1.00 7.98 276 TRP A O 1
ATOM 1754 N N . ASN A 1 118 ? -6.874 -30.164 15.056 1.00 7.77 277 ASN A N 1
ATOM 1755 C CA . ASN A 1 118 ? -7.645 -31.013 14.138 1.00 6.57 277 ASN A CA 1
ATOM 1756 C C . ASN A 1 118 ? -8.145 -32.185 14.959 1.00 8.09 277 ASN A C 1
ATOM 1757 O O . ASN A 1 118 ? -7.419 -33.146 15.182 1.00 8.12 277 ASN A O 1
ATOM 1768 N N . SER A 1 119 ? -9.370 -32.066 15.466 1.00 8.81 278 SER A N 1
ATOM 1769 C CA . SER A 1 119 ? -9.909 -33.020 16.416 1.00 8.67 278 SER A CA 1
ATOM 1770 C C . SER A 1 119 ? -8.949 -33.124 17.627 1.00 9.11 278 SER A C 1
ATOM 1771 O O . SER A 1 119 ? -8.619 -32.101 18.230 1.00 9.90 278 SER A O 1
ATOM 1779 N N . TYR A 1 120 ? -8.514 -34.334 17.974 1.00 10.56 279 TYR A N 1
ATOM 1780 C CA . TYR A 1 120 ? -7.649 -34.536 19.126 1.00 9.87 279 TYR A CA 1
ATOM 1781 C C . TYR A 1 120 ? -6.166 -34.324 18.793 1.00 10.83 279 TYR A C 1
ATOM 1782 O O . TYR A 1 120 ? -5.307 -34.460 19.662 1.00 11.05 279 TYR A O 1
ATOM 1800 N N . ILE A 1 121 ? -5.864 -34.020 17.533 1.00 8.07 280 ILE A N 1
ATOM 1801 C CA . ILE A 1 121 ? -4.509 -33.625 17.179 1.00 7.56 280 ILE A CA 1
ATOM 1802 C C . ILE A 1 121 ? -4.354 -32.121 17.347 1.00 7.67 280 ILE A C 1
ATOM 1803 O O . ILE A 1 121 ? -5.126 -31.341 16.792 1.00 8.27 280 ILE A O 1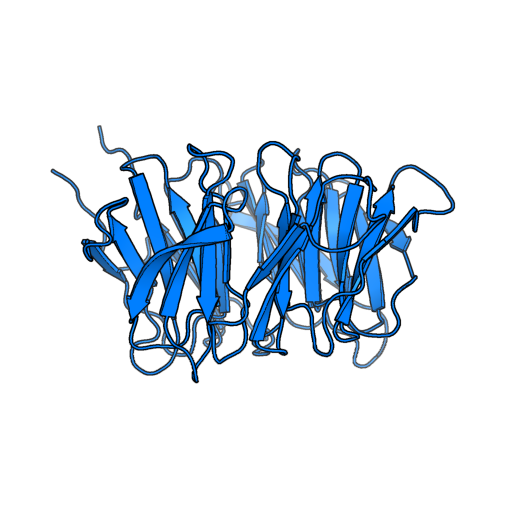
ATOM 1819 N N . LEU A 1 122 ? -3.360 -31.727 18.117 1.00 6.93 281 LEU A N 1
ATOM 1820 C CA . LEU A 1 122 ? -2.962 -30.327 18.220 1.00 7.10 281 LEU A CA 1
ATOM 1821 C C . LEU A 1 122 ? -1.639 -30.179 17.503 1.00 5.94 281 LEU A C 1
ATOM 1822 O O . LEU A 1 122 ? -0.672 -30.868 17.825 1.00 7.04 281 LEU A O 1
ATOM 1838 N N . SER A 1 123 ? -1.588 -29.256 16.564 1.00 5.59 282 SER A N 1
ATOM 1839 C CA . SER A 1 123 ? -0.359 -28.966 15.838 1.00 6.22 282 SER A CA 1
ATOM 1840 C C . SER A 1 123 ? 0.243 -27.676 16.351 1.00 4.76 282 SER A C 1
ATOM 1841 O O . SER A 1 123 ? -0.473 -26.696 16.586 1.00 5.97 282 SER A O 1
ATOM 1849 N N . SER A 1 124 ? 1.552 -27.695 16.530 1.00 5.54 283 SER A N 1
ATOM 1850 C CA . SER A 1 124 ? 2.274 -26.567 17.092 1.00 5.30 283 SER A CA 1
ATOM 1851 C C . SER A 1 124 ? 3.420 -26.155 16.186 1.00 5.23 283 SER A C 1
ATOM 1852 O O . SER A 1 124 ? 4.127 -27.010 15.648 1.00 6.96 283 SER A O 1
ATOM 1860 N N . GLY A 1 125 ? 3.604 -24.848 16.027 1.00 4.83 284 GLY A N 1
ATOM 1861 C CA . GLY A 1 125 ? 4.706 -24.294 15.259 1.00 5.82 284 GLY A CA 1
ATOM 1862 C C . GLY A 1 125 ? 5.619 -23.494 16.162 1.00 5.49 284 GLY A C 1
ATOM 1863 O O . GLY A 1 125 ? 5.162 -22.820 17.077 1.00 5.85 284 GLY A O 1
ATOM 1867 N N . SER A 1 126 ? 6.913 -23.545 15.883 1.00 5.08 285 SER A N 1
ATOM 1868 C CA . SER A 1 126 ? 7.939 -22.974 16.738 1.00 5.48 285 SER A CA 1
ATOM 1869 C C . SER A 1 126 ? 8.847 -21.984 16.000 1.00 5.36 285 SER A C 1
ATOM 1870 O O . SER A 1 126 ? 8.976 -21.998 14.771 1.00 5.34 285 SER A O 1
ATOM 1878 N N . ARG A 1 127 ? 9.522 -21.148 16.785 1.00 4.94 286 ARG A N 1
ATOM 1879 C CA . ARG A 1 127 ? 10.543 -20.262 16.262 1.00 5.82 286 ARG A CA 1
ATOM 1880 C C . ARG A 1 127 ? 11.669 -21.050 15.608 1.00 6.72 286 ARG A C 1
ATOM 1881 O O . ARG A 1 127 ? 12.352 -20.525 14.731 1.00 7.06 286 ARG A O 1
ATOM 1902 N N . SER A 1 128 ? 11.829 -22.312 15.998 1.00 6.52 287 SER A N 1
ATOM 1903 C CA . SER A 1 128 ? 12.819 -23.198 15.384 1.00 7.43 287 SER A CA 1
ATOM 1904 C C . SER A 1 128 ? 12.552 -23.503 13.918 1.00 7.05 287 SER A C 1
ATOM 1905 O O . SER A 1 128 ? 13.441 -23.967 13.219 1.00 8.79 287 SER A O 1
ATOM 1913 N N . GLY A 1 129 ? 11.322 -23.303 13.459 1.00 5.96 288 GLY A N 1
ATOM 1914 C CA . GLY A 1 129 ? 10.951 -23.661 12.097 1.00 6.01 288 GLY A CA 1
ATOM 1915 C C . GLY A 1 129 ? 10.188 -24.965 11.986 1.00 5.12 288 GLY A C 1
ATOM 1916 O O . GLY A 1 129 ? 9.614 -25.240 10.926 1.00 6.77 288 GLY A O 1
ATOM 1920 N N . HIS A 1 130 ? 10.156 -25.752 13.066 1.00 5.06 289 HIS A N 1
ATOM 1921 C CA . HIS A 1 130 ? 9.504 -27.049 13.036 1.00 5.33 289 HIS A CA 1
ATOM 1922 C C . HIS A 1 130 ? 8.047 -26.959 13.464 1.00 5.31 289 HIS A C 1
ATOM 1923 O O . HIS A 1 130 ? 7.631 -26.063 14.211 1.00 6.07 289 HIS A O 1
ATOM 1938 N N . ILE A 1 131 ? 7.279 -27.917 12.973 1.00 5.40 290 ILE A N 1
ATOM 1939 C CA . ILE A 1 131 ? 5.882 -28.109 13.339 1.00 6.20 290 ILE A CA 1
ATOM 1940 C C . ILE A 1 131 ? 5.784 -29.502 13.936 1.00 5.68 290 ILE A C 1
ATOM 1941 O O . ILE A 1 131 ? 6.338 -30.450 13.373 1.00 6.06 290 ILE A O 1
ATOM 1957 N N . HIS A 1 132 ? 5.127 -29.633 15.083 1.00 5.16 291 HIS A N 1
ATOM 1958 C CA . HIS A 1 132 ? 4.884 -30.935 15.714 1.00 5.48 291 HIS A CA 1
ATOM 1959 C C . HIS A 1 132 ? 3.404 -31.230 15.763 1.00 7.18 291 HIS A C 1
ATOM 1960 O O . HIS A 1 132 ? 2.586 -30.334 15.988 1.00 6.41 291 HIS A O 1
ATOM 1975 N N . HIS A 1 133 ? 3.045 -32.484 15.525 1.00 6.87 292 HIS A N 1
ATOM 1976 C CA . HIS A 1 133 ? 1.695 -32.962 15.819 1.00 6.31 292 HIS A CA 1
ATOM 1977 C C . HIS A 1 133 ? 1.703 -33.637 17.183 1.00 6.06 292 HIS A C 1
ATOM 1978 O O . HIS A 1 133 ? 2.570 -34.475 17.454 1.00 7.08 292 HIS A O 1
ATOM 1993 N N . HIS A 1 134 ? 0.733 -33.263 18.013 1.00 6.82 293 HIS A N 1
ATOM 1994 C CA . HIS A 1 134 ? 0.538 -33.806 19.356 1.00 6.14 293 HIS A CA 1
ATOM 1995 C C . HIS A 1 134 ? -0.781 -34.542 19.405 1.00 6.89 293 HIS A C 1
ATOM 1996 O O . HIS A 1 134 ? -1.827 -33.958 19.160 1.00 7.70 293 HIS A O 1
ATOM 2011 N N . ASP A 1 135 ? -0.741 -35.829 19.740 1.00 7.11 294 ASP A N 1
ATOM 2012 C CA . ASP A 1 135 ? -1.958 -36.574 20.067 1.00 7.74 294 ASP A CA 1
ATOM 2013 C C . ASP A 1 135 ? -2.157 -36.366 21.549 1.00 7.78 294 ASP A C 1
ATOM 2014 O O . ASP A 1 135 ? -1.487 -36.976 22.376 1.00 7.55 294 ASP A O 1
ATOM 2023 N N . VAL A 1 136 ? -3.074 -35.477 21.888 1.00 7.42 295 VAL A N 1
ATOM 2024 C CA . VAL A 1 136 ? -3.188 -35.013 23.260 1.00 9.38 295 VAL A CA 1
ATOM 2025 C C . VAL A 1 136 ? -3.755 -36.090 24.174 1.00 7.70 295 VAL A C 1
ATOM 2026 O O . VAL A 1 136 ? -3.770 -35.909 25.374 1.00 9.35 295 VAL A O 1
ATOM 2039 N N . ARG A 1 137 ? -4.220 -37.200 23.601 1.00 8.18 296 ARG A N 1
ATOM 2040 C CA . ARG A 1 137 ? -4.852 -38.270 24.392 1.00 7.05 296 ARG A CA 1
ATOM 2041 C C . ARG A 1 137 ? -3.883 -39.272 24.965 1.00 7.76 296 ARG A C 1
ATOM 2042 O O . ARG A 1 137 ? -4.263 -40.041 25.841 1.00 8.70 296 ARG A O 1
ATOM 2063 N N . VAL A 1 138 ? -2.649 -39.285 24.481 1.00 7.02 297 VAL A N 1
ATOM 2064 C CA . VAL A 1 138 ? -1.713 -40.365 24.804 1.00 7.47 297 VAL A CA 1
ATOM 2065 C C . VAL A 1 138 ? -0.436 -39.888 25.478 1.00 7.50 297 VAL A C 1
ATOM 2066 O O . VAL A 1 138 ? -0.045 -38.729 25.365 1.00 8.51 297 VAL A O 1
ATOM 2079 N N . ALA A 1 139 ? 0.228 -40.800 26.172 1.00 9.06 298 ALA A N 1
ATOM 2080 C CA . ALA A 1 139 ? 1.373 -40.446 26.994 1.00 9.01 298 ALA A CA 1
ATOM 2081 C C . ALA A 1 139 ? 2.474 -39.795 26.168 1.00 9.46 298 ALA A C 1
ATOM 2082 O O . ALA A 1 139 ? 2.948 -38.701 26.503 1.00 11.22 298 ALA A O 1
ATOM 2089 N N . GLU A 1 140 ? 2.886 -40.451 25.096 1.00 8.30 299 GLU A N 1
ATOM 2090 C CA . GLU A 1 140 ? 3.894 -39.873 24.220 1.00 9.27 299 GLU A CA 1
ATOM 2091 C C . GLU A 1 140 ? 3.179 -39.070 23.145 1.00 9.56 299 GLU A C 1
ATOM 2092 O O . GLU A 1 140 ? 2.859 -39.578 22.089 1.00 10.29 299 GLU A O 1
ATOM 2104 N N . HIS A 1 141 ? 2.923 -37.813 23.465 1.00 9.11 300 HIS A N 1
ATOM 2105 C CA . HIS A 1 141 ? 2.081 -36.969 22.619 1.00 8.50 300 HIS A CA 1
ATOM 2106 C C . HIS A 1 141 ? 2.689 -36.656 21.262 1.00 8.93 300 HIS A C 1
ATOM 2107 O O . HIS A 1 141 ? 1.951 -36.411 20.309 1.00 8.73 300 HIS A O 1
ATOM 2122 N N . HIS A 1 142 ? 4.019 -36.644 21.169 1.00 8.52 301 HIS A N 1
ATOM 2123 C CA . HIS A 1 142 ? 4.657 -36.134 19.973 1.00 7.47 301 HIS A CA 1
ATOM 2124 C C . HIS A 1 142 ? 4.691 -37.222 18.903 1.00 9.06 301 HIS A C 1
ATOM 2125 O O . HIS A 1 142 ? 5.522 -38.130 18.961 1.00 10.76 301 HIS A O 1
ATOM 2140 N N . VAL A 1 143 ? 3.782 -37.139 17.937 1.00 8.35 302 VAL A N 1
ATOM 2141 C CA . VAL A 1 143 ? 3.571 -38.228 16.973 1.00 8.56 302 VAL A CA 1
ATOM 2142 C C . VAL A 1 143 ? 4.065 -37.932 15.551 1.00 7.54 302 VAL A C 1
ATOM 2143 O O . VAL A 1 143 ? 4.105 -38.827 14.705 1.00 12.45 302 VAL A O 1
ATOM 2156 N N . ALA A 1 144 ? 4.429 -36.682 15.255 1.00 7.39 303 ALA A N 1
ATOM 2157 C CA . ALA A 1 144 ? 5.001 -36.341 13.957 1.00 7.65 303 ALA A CA 1
ATOM 2158 C C . ALA A 1 144 ? 5.753 -35.030 14.035 1.00 7.52 303 ALA A C 1
ATOM 2159 O O . ALA A 1 144 ? 5.441 -34.178 14.869 1.00 7.77 303 ALA A O 1
ATOM 2166 N N . THR A 1 145 ? 6.722 -34.884 13.143 1.00 8.33 304 THR A N 1
ATOM 2167 C CA . THR A 1 145 ? 7.462 -33.647 12.941 1.00 7.43 304 THR A CA 1
ATOM 2168 C C . THR A 1 145 ? 7.424 -33.307 11.464 1.00 7.81 304 THR A C 1
ATOM 2169 O O . THR A 1 145 ? 7.755 -34.134 10.608 1.00 8.78 304 THR A O 1
ATOM 2180 N N . LEU A 1 146 ? 7.001 -32.082 11.174 1.00 6.28 305 LEU A N 1
ATOM 2181 C CA . LEU A 1 146 ? 6.908 -31.535 9.826 1.00 6.78 305 LEU A CA 1
ATOM 2182 C C . LEU A 1 146 ? 7.910 -30.402 9.746 1.00 6.51 305 LEU A C 1
ATOM 2183 O O . LEU A 1 146 ? 7.795 -29.423 10.476 1.00 7.12 305 LEU A O 1
ATOM 2199 N N . SER A 1 147 ? 8.910 -30.547 8.886 1.00 7.41 306 SER A N 1
ATOM 2200 C CA . SER A 1 147 ? 10.045 -29.628 8.848 1.00 6.81 306 SER A CA 1
ATOM 2201 C C . SER A 1 147 ? 10.188 -28.998 7.475 1.00 8.12 306 SER A C 1
ATOM 2202 O O . SER A 1 147 ? 10.808 -29.577 6.583 1.00 10.57 306 SER A O 1
ATOM 2210 N N . GLY A 1 148 ? 9.614 -27.813 7.292 1.00 7.88 307 GLY A N 1
ATOM 2211 C CA . GLY A 1 148 ? 9.621 -27.143 6.007 1.00 6.68 307 GLY A CA 1
ATOM 2212 C C . GLY A 1 148 ? 9.917 -25.665 6.089 1.00 7.50 307 GLY A C 1
ATOM 2213 O O . GLY A 1 148 ? 9.765 -24.975 5.101 1.00 7.54 307 GLY A O 1
ATOM 2217 N N . HIS A 1 149 ? 10.325 -25.179 7.257 1.00 6.70 308 HIS A N 1
ATOM 2218 C CA . HIS A 1 149 ? 10.650 -23.775 7.445 1.00 6.14 308 HIS A CA 1
ATOM 2219 C C . HIS A 1 149 ? 12.016 -23.625 8.100 1.00 7.46 308 HIS A C 1
ATOM 2220 O O . HIS A 1 149 ? 12.395 -24.431 8.954 1.00 8.64 308 HIS A O 1
ATOM 2235 N N . SER A 1 150 ? 12.745 -22.575 7.710 1.00 6.38 309 SER A N 1
ATOM 2236 C CA . SER A 1 150 ? 14.061 -22.263 8.278 1.00 7.99 309 SER A CA 1
ATOM 2237 C C . SER A 1 150 ? 14.019 -21.082 9.233 1.00 7.97 309 SER A C 1
ATOM 2238 O O . SER A 1 150 ? 15.039 -20.631 9.728 1.00 10.07 309 SER A O 1
ATOM 2246 N N . GLN A 1 151 ? 12.822 -20.536 9.435 1.00 6.05 310 GLN A N 1
ATOM 2247 C CA . GLN A 1 151 ? 12.584 -19.432 10.361 1.00 6.92 310 GLN A CA 1
ATOM 2248 C C . GLN A 1 151 ? 11.259 -19.699 11.064 1.00 6.01 310 GLN A C 1
ATOM 2249 O O . GLN A 1 151 ? 10.603 -20.694 10.805 1.00 6.78 310 GLN A O 1
ATOM 2263 N N . GLU A 1 152 ? 10.841 -18.786 11.922 1.00 5.98 311 GLU A N 1
ATOM 2264 C CA . GLU A 1 152 ? 9.694 -19.017 12.779 1.00 5.37 311 GLU A CA 1
ATOM 2265 C C . GLU A 1 152 ? 8.402 -19.325 12.017 1.00 5.61 311 GLU A C 1
ATOM 2266 O O . GLU A 1 152 ? 8.033 -18.637 11.054 1.00 6.19 311 GLU A O 1
ATOM 2278 N N . VAL A 1 153 ? 7.689 -20.335 12.499 1.00 4.77 312 VAL A N 1
ATOM 2279 C CA . VAL A 1 153 ? 6.353 -20.663 12.007 1.00 4.94 312 VAL A CA 1
ATOM 2280 C C . VAL A 1 153 ? 5.346 -19.773 12.714 1.00 5.81 312 VAL A C 1
ATOM 2281 O O . VAL A 1 153 ? 5.019 -19.986 13.889 1.00 7.16 312 VAL A O 1
ATOM 2294 N N . CYS A 1 154 ? 4.888 -18.751 12.003 1.00 5.70 313 CYS A N 1
ATOM 2295 C CA . CYS A 1 154 ? 3.995 -17.732 12.566 1.00 5.66 313 CYS A CA 1
ATOM 2296 C C . CYS A 1 154 ? 2.544 -17.856 12.117 1.00 5.43 313 CYS A C 1
ATOM 2297 O O . CYS A 1 154 ? 1.668 -17.167 12.674 1.00 6.45 313 CYS A O 1
ATOM 2305 N N . GLY A 1 155 ? 2.260 -18.686 11.117 1.00 5.29 314 GLY A N 1
ATOM 2306 C CA . GLY A 1 155 ? 0.888 -18.994 10.750 1.00 5.18 314 GLY A CA 1
ATOM 2307 C C . GLY A 1 155 ? 0.724 -20.510 10.660 1.00 5.69 314 GLY A C 1
ATOM 2308 O O . GLY A 1 155 ? 1.557 -21.185 10.035 1.00 5.83 314 GLY A O 1
ATOM 2312 N N . LEU A 1 156 ? -0.327 -21.069 11.259 1.00 4.92 315 LEU A N 1
ATOM 2313 C CA . LEU A 1 156 ? -0.545 -22.502 11.266 1.00 4.53 315 LEU A CA 1
ATOM 2314 C C . LEU A 1 156 ? -2.037 -22.749 11.287 1.00 5.20 315 LEU A C 1
ATOM 2315 O O . LEU A 1 156 ? -2.729 -22.285 12.208 1.00 6.34 315 LEU A O 1
ATOM 2331 N N . ARG A 1 157 ? -2.570 -23.477 10.306 1.00 4.91 316 ARG A N 1
ATOM 2332 C CA . ARG A 1 157 ? -4.017 -23.563 10.183 1.00 5.10 316 ARG A CA 1
ATOM 2333 C C . ARG A 1 157 ? -4.424 -24.848 9.462 1.00 4.66 316 ARG A C 1
ATOM 2334 O O . ARG A 1 157 ? -4.182 -25.011 8.257 1.00 5.22 316 ARG A O 1
ATOM 2355 N N . TRP A 1 158 ? -5.101 -25.738 10.184 1.00 5.11 317 TRP A N 1
ATOM 2356 C CA . TRP A 1 158 ? -5.750 -26.875 9.567 1.00 4.96 317 TRP A CA 1
ATOM 2357 C C . TRP A 1 158 ? -6.946 -26.438 8.735 1.00 6.05 317 TRP A C 1
ATOM 2358 O O . TRP A 1 158 ? -7.713 -25.550 9.132 1.00 7.56 317 TRP A O 1
ATOM 2379 N N . ALA A 1 159 ? -7.143 -27.078 7.589 1.00 6.06 318 ALA A N 1
ATOM 2380 C CA . ALA A 1 159 ? -8.338 -26.814 6.793 1.00 7.74 318 ALA A CA 1
ATOM 2381 C C . ALA A 1 159 ? -9.572 -27.317 7.535 1.00 8.18 318 ALA A C 1
ATOM 2382 O O . ALA A 1 159 ? -9.494 -28.287 8.299 1.00 8.86 318 ALA A O 1
ATOM 2389 N N . PRO A 1 160 ? -10.730 -26.673 7.311 1.00 8.86 319 PRO A N 1
ATOM 2390 C CA . PRO A 1 160 ? -11.971 -27.122 7.954 1.00 11.12 319 PRO A CA 1
ATOM 2391 C C . PRO A 1 160 ? -12.296 -28.593 7.733 1.00 9.40 319 PRO A C 1
ATOM 2392 O O . PRO A 1 160 ? -12.842 -29.197 8.659 1.00 13.62 319 PRO A O 1
ATOM 2403 N N . ASP A 1 161 ? -11.960 -29.149 6.577 1.00 9.53 320 ASP A N 1
ATOM 2404 C CA . ASP A 1 161 ? -12.256 -30.557 6.277 1.00 11.12 320 ASP A CA 1
ATOM 2405 C C . ASP A 1 161 ? -11.157 -31.513 6.721 1.00 11.53 320 ASP A C 1
ATOM 2406 O O . ASP A 1 161 ? -11.244 -32.718 6.461 1.00 12.51 320 ASP A O 1
ATOM 2415 N N . GLY A 1 162 ? -10.114 -30.992 7.368 1.00 9.77 321 GLY A N 1
ATOM 2416 C CA . GLY A 1 162 ? -9.030 -31.825 7.858 1.00 9.66 321 GLY A CA 1
ATOM 2417 C C . GLY A 1 162 ? -8.114 -32.406 6.797 1.00 8.80 321 GLY A C 1
ATOM 2418 O O . GLY A 1 162 ? -7.240 -33.208 7.127 1.00 11.31 321 GLY A O 1
ATOM 2422 N N . ARG A 1 163 ? -8.255 -32.007 5.541 1.00 9.45 322 ARG A N 1
ATOM 2423 C CA . ARG A 1 163 ? -7.505 -32.678 4.476 1.00 9.41 322 ARG A CA 1
ATOM 2424 C C . ARG A 1 163 ? -6.120 -32.078 4.214 1.00 9.02 322 ARG A C 1
ATOM 2425 O O . ARG A 1 163 ? -5.287 -32.692 3.559 1.00 11.30 322 ARG A O 1
ATOM 2446 N N . HIS A 1 164 ? -5.891 -30.868 4.723 1.00 8.62 323 HIS A N 1
ATOM 2447 C CA . HIS A 1 164 ? -4.608 -30.194 4.578 1.00 7.43 323 HIS A CA 1
ATOM 2448 C C . HIS A 1 164 ? -4.338 -29.345 5.796 1.00 7.06 323 HIS A C 1
ATOM 2449 O O . HIS A 1 164 ? -5.261 -28.911 6.482 1.00 6.95 323 HIS A O 1
ATOM 2464 N N . LEU A 1 165 ? -3.049 -29.096 6.024 1.00 7.79 324 LEU A N 1
ATOM 2465 C CA . LEU A 1 165 ? -2.566 -28.156 7.026 1.00 5.88 324 LEU A CA 1
ATOM 2466 C C . LEU A 1 165 ? -1.705 -27.138 6.298 1.00 6.93 324 LEU A C 1
ATOM 2467 O O . LEU A 1 165 ? -0.800 -27.518 5.560 1.00 8.43 324 LEU A O 1
ATOM 2483 N N . ALA A 1 166 ? -1.963 -25.856 6.493 1.00 5.54 325 ALA A N 1
ATOM 2484 C CA . ALA A 1 166 ? -1.134 -24.811 5.911 1.00 5.70 325 ALA A CA 1
ATOM 2485 C C . ALA A 1 166 ? -0.289 -24.155 6.985 1.00 5.41 325 ALA A C 1
ATOM 2486 O O . ALA A 1 166 ? -0.741 -23.941 8.110 1.00 6.04 325 ALA A O 1
ATOM 2493 N N . SER A 1 167 ? 0.929 -23.797 6.617 1.00 4.72 326 SER A N 1
ATOM 2494 C CA . SER A 1 167 ? 1.824 -23.063 7.484 1.00 4.36 326 SER A CA 1
ATOM 2495 C C . SER A 1 167 ? 2.468 -21.912 6.744 1.00 4.65 326 SER A C 1
ATOM 2496 O O . SER A 1 167 ? 2.752 -22.006 5.550 1.00 6.19 326 SER A O 1
ATOM 2504 N N . GLY A 1 168 ? 2.717 -20.834 7.475 1.00 5.69 327 GLY A N 1
ATOM 2505 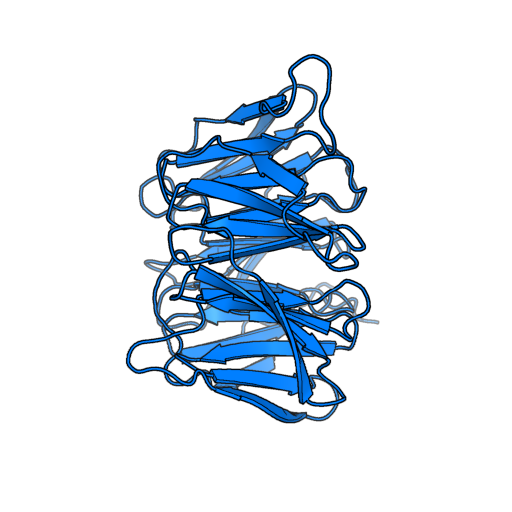C CA . GLY A 1 168 ? 3.412 -19.671 6.958 1.00 4.52 327 GLY A CA 1
ATOM 2506 C C . GLY A 1 168 ? 4.521 -19.308 7.890 1.00 5.03 327 GLY A C 1
ATOM 2507 O O . GLY A 1 168 ? 4.406 -19.450 9.101 1.00 5.68 327 GLY A O 1
ATOM 2511 N N . GLY A 1 169 ? 5.619 -18.841 7.322 1.00 5.41 328 GLY A N 1
ATOM 2512 C CA . GLY A 1 169 ? 6.801 -18.580 8.114 1.00 6.10 328 GLY A CA 1
ATOM 2513 C C . GLY A 1 169 ? 7.456 -17.239 7.895 1.00 5.34 328 GLY A C 1
ATOM 2514 O O . GLY A 1 169 ? 7.207 -16.528 6.917 1.00 6.18 328 GLY A O 1
ATOM 2518 N N . ASN A 1 170 ? 8.370 -16.918 8.803 1.00 5.29 329 ASN A N 1
ATOM 2519 C CA . ASN A 1 170 ? 9.256 -15.772 8.679 1.00 6.31 329 ASN A CA 1
ATOM 2520 C C . ASN A 1 170 ? 10.399 -16.024 7.689 1.00 7.58 329 ASN A C 1
ATOM 2521 O O . ASN A 1 170 ? 11.294 -15.184 7.552 1.00 7.62 329 ASN A O 1
ATOM 2532 N N . ASP A 1 171 ? 10.363 -17.164 7.009 1.00 5.97 330 ASP A N 1
ATOM 2533 C CA . ASP A 1 171 ? 11.217 -17.436 5.858 1.00 5.75 330 ASP A CA 1
ATOM 2534 C C . ASP A 1 171 ? 10.516 -17.143 4.545 1.00 6.26 330 ASP A C 1
ATOM 2535 O O . ASP A 1 171 ? 10.994 -17.489 3.465 1.00 8.06 330 ASP A O 1
ATOM 2544 N N . ASN A 1 172 ? 9.351 -16.513 4.638 1.00 6.48 331 ASN A N 1
ATOM 2545 C CA . ASN A 1 172 ? 8.598 -16.064 3.480 1.00 6.53 331 ASN A CA 1
ATOM 2546 C C . ASN A 1 172 ? 8.039 -17.237 2.673 1.00 8.46 331 ASN A C 1
ATOM 2547 O O . ASN A 1 172 ? 7.787 -17.112 1.472 1.00 11.56 331 ASN A O 1
ATOM 2558 N N . LEU A 1 173 ? 7.841 -18.382 3.321 1.00 6.05 332 LEU A N 1
ATOM 2559 C CA . LEU A 1 173 ? 7.269 -19.541 2.663 1.00 7.01 332 LEU A CA 1
ATOM 2560 C C . LEU A 1 173 ? 5.882 -19.859 3.179 1.00 5.50 332 LEU A C 1
ATOM 2561 O O . LEU A 1 173 ? 5.588 -19.654 4.366 1.00 6.40 332 LEU A O 1
ATOM 2577 N N . VAL A 1 174 ? 5.061 -20.401 2.297 1.00 5.60 333 VAL A N 1
ATOM 2578 C CA . VAL A 1 174 ? 3.835 -21.081 2.658 1.00 6.28 333 VAL A CA 1
ATOM 2579 C C . VAL A 1 174 ? 4.037 -22.551 2.318 1.00 6.94 333 VAL A C 1
ATOM 2580 O O . VAL A 1 174 ? 4.432 -22.886 1.205 1.00 7.24 333 VAL A O 1
ATOM 2593 N N . ASN A 1 175 ? 3.792 -23.426 3.274 1.00 5.91 334 ASN A N 1
ATOM 2594 C CA . ASN A 1 175 ? 3.736 -24.850 2.988 1.00 6.05 334 ASN A CA 1
ATOM 2595 C C . ASN A 1 175 ? 2.324 -25.363 3.140 1.00 6.73 334 ASN A C 1
ATOM 2596 O O . ASN A 1 175 ? 1.614 -24.983 4.076 1.00 7.04 334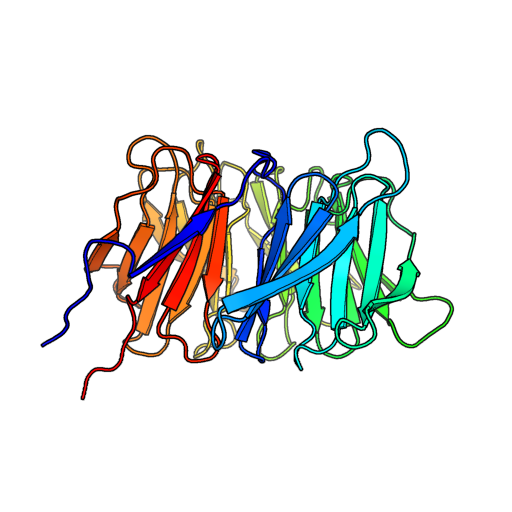 ASN A O 1
ATOM 2607 N N . VAL A 1 176 ? 1.918 -26.247 2.241 1.00 6.63 335 VAL A N 1
ATOM 2608 C CA . VAL A 1 176 ? 0.678 -26.998 2.388 1.00 6.45 335 VAL A CA 1
ATOM 2609 C C . VAL A 1 176 ? 1.067 -28.441 2.624 1.00 7.51 335 VAL A C 1
ATOM 2610 O O . VAL A 1 176 ? 1.712 -29.065 1.777 1.00 7.76 335 VAL A O 1
ATOM 2623 N N . TRP A 1 177 ? 0.676 -28.956 3.775 1.00 6.88 336 TRP A N 1
ATOM 2624 C CA . TRP A 1 177 ? 1.034 -30.278 4.211 1.00 7.05 336 TRP A CA 1
ATOM 2625 C C . TRP A 1 177 ? -0.149 -31.222 4.038 1.00 6.77 336 TRP A C 1
ATOM 2626 O O . TRP A 1 177 ? -1.298 -30.826 4.198 1.00 7.73 336 TRP A O 1
ATOM 2647 N N . PRO A 1 178 ? 0.139 -32.501 3.748 1.00 8.11 337 PRO A N 1
ATOM 2648 C CA . PRO A 1 178 ? -0.931 -33.493 3.756 1.00 8.78 337 PRO A CA 1
ATOM 2649 C C . PRO A 1 178 ? -1.403 -33.719 5.186 1.00 8.32 337 PRO A C 1
ATOM 2650 O O . PRO A 1 178 ? -0.736 -33.315 6.136 1.00 9.13 337 PRO A O 1
ATOM 2661 N N . SER A 1 179 ? -2.529 -34.387 5.344 1.00 8.41 338 SER A N 1
ATOM 2662 C CA . SER A 1 179 ? -3.062 -34.653 6.663 1.00 8.88 338 SER A CA 1
ATOM 2663 C C . SER A 1 179 ? -2.434 -35.859 7.352 1.00 10.53 338 SER A C 1
ATOM 2664 O O . SER A 1 179 ? -2.617 -36.032 8.553 1.00 12.46 338 SER A O 1
ATOM 2672 N N . ALA A 1 180 ? -1.714 -36.689 6.589 1.00 10.10 339 ALA A N 1
ATOM 2673 C CA . ALA A 1 180 ? -1.045 -37.884 7.095 1.00 11.26 339 ALA A CA 1
ATOM 2674 C C . ALA A 1 180 ? 0.069 -38.172 6.108 1.00 9.81 339 ALA A C 1
ATOM 2675 O O . ALA A 1 180 ? 0.052 -37.632 5.000 1.00 11.64 339 ALA A O 1
ATOM 2682 N N . PRO A 1 181 ? 1.046 -38.998 6.505 1.00 11.49 340 PRO A N 1
ATOM 2683 C CA . PRO A 1 181 ? 2.129 -39.322 5.571 1.00 13.67 340 PRO A CA 1
ATOM 2684 C C . PRO A 1 181 ? 1.579 -39.968 4.305 1.00 10.80 340 PRO A C 1
ATOM 2685 O O . PRO A 1 181 ? 0.630 -40.751 4.342 1.00 12.68 340 PRO A O 1
ATOM 2696 N N . GLY A 1 182 ? 2.166 -39.606 3.176 1.00 11.10 341 GLY A N 1
ATOM 2697 C CA . GLY A 1 182 ? 1.759 -40.176 1.900 1.00 11.96 341 GLY A CA 1
ATOM 2698 C C . GLY A 1 182 ? 2.931 -40.797 1.171 1.00 9.93 341 GLY A C 1
ATOM 2699 O O . GLY A 1 182 ? 3.893 -41.240 1.780 1.00 11.33 341 GLY A O 1
ATOM 2703 N N . GLU A 1 183 ? 2.863 -40.774 -0.151 1.00 11.42 342 GLU A N 1
ATOM 2704 C CA . GLU A 1 183 ? 3.897 -41.390 -0.971 1.00 12.85 342 GLU A CA 1
ATOM 2705 C C . GLU A 1 183 ? 5.256 -40.745 -0.723 1.00 13.72 342 GLU A C 1
ATOM 2706 O O . GLU A 1 183 ? 6.281 -41.395 -0.867 1.00 17.83 342 GLU A O 1
ATOM 2718 N N . GLY A 1 184 ? 5.251 -39.476 -0.325 1.00 13.41 343 GLY A N 1
ATOM 2719 C CA . GLY A 1 184 ? 6.477 -38.748 -0.033 1.00 18.21 343 GLY A CA 1
ATOM 2720 C C . GLY A 1 184 ? 6.743 -38.537 1.445 1.00 18.53 343 GLY A C 1
ATOM 2721 O O . GLY A 1 184 ? 7.549 -37.680 1.814 1.00 19.98 343 GLY A O 1
ATOM 2725 N N . GLY A 1 185 ? 6.100 -39.313 2.303 1.00 11.65 344 GLY A N 1
ATOM 2726 C CA . GLY A 1 185 ? 6.271 -39.133 3.727 1.00 11.80 344 GLY A CA 1
ATOM 2727 C C . GLY A 1 185 ? 5.647 -37.824 4.161 1.00 11.68 344 GLY A C 1
ATOM 2728 O O . GLY A 1 185 ? 4.544 -37.486 3.717 1.00 13.46 344 GLY A O 1
ATOM 2732 N N . TRP A 1 186 ? 6.362 -37.088 5.012 1.00 12.58 345 TRP A N 1
ATOM 2733 C CA . TRP A 1 186 ? 5.917 -35.795 5.529 1.00 12.17 345 TRP A CA 1
ATOM 2734 C C . TRP A 1 186 ? 6.634 -34.681 4.813 1.00 17.46 345 TRP A C 1
ATOM 2735 O O . TRP A 1 186 ? 7.350 -33.892 5.435 1.00 33.59 345 TRP A O 1
ATOM 2756 N N . VAL A 1 187 ? 6.499 -34.634 3.508 1.00 13.45 346 VAL A N 1
ATOM 2757 C CA . VAL A 1 187 ? 6.974 -33.497 2.752 1.00 14.78 346 VAL A CA 1
ATOM 2758 C C . VAL A 1 187 ? 5.755 -32.708 2.308 1.00 13.65 346 VAL A C 1
ATOM 2759 O O . VAL A 1 187 ? 4.660 -33.251 2.166 1.00 14.16 346 VAL A O 1
ATOM 2772 N N . PRO A 1 188 ? 5.925 -31.410 2.090 1.00 10.17 347 PRO A N 1
ATOM 2773 C CA . PRO A 1 188 ? 4.786 -30.606 1.657 1.00 9.24 347 PRO A CA 1
ATOM 2774 C C . PRO A 1 188 ? 4.218 -31.040 0.308 1.00 11.15 347 PRO A C 1
ATOM 2775 O O . PRO A 1 188 ? 4.954 -31.470 -0.589 1.00 12.03 347 PRO A O 1
ATOM 2786 N N . LEU A 1 189 ? 2.908 -30.917 0.174 1.00 9.82 348 LEU A N 1
ATOM 2787 C CA . LEU A 1 189 ? 2.245 -31.039 -1.119 1.00 11.45 348 LEU A CA 1
ATOM 2788 C C . LEU A 1 189 ? 2.473 -29.804 -2.005 1.00 13.05 348 LEU A C 1
ATOM 2789 O O . LEU A 1 189 ? 2.485 -29.899 -3.230 1.00 13.98 348 LEU A O 1
ATOM 2805 N N . GLN A 1 190 ? 2.624 -28.642 -1.377 1.00 8.98 349 GLN A N 1
ATOM 2806 C CA . GLN A 1 190 ? 2.967 -27.407 -2.076 1.00 8.24 349 GLN A CA 1
ATOM 2807 C C . GLN A 1 190 ? 3.877 -26.573 -1.205 1.00 7.40 349 GLN A C 1
ATOM 2808 O O . GLN A 1 190 ? 3.747 -26.582 0.026 1.00 7.75 349 GLN A O 1
ATOM 2822 N N . THR A 1 191 ? 4.776 -25.831 -1.828 1.00 8.60 350 THR A N 1
ATOM 2823 C CA . THR A 1 191 ? 5.542 -24.800 -1.168 1.00 8.03 350 THR A CA 1
ATOM 2824 C C . THR A 1 191 ? 5.488 -23.562 -2.053 1.00 9.32 350 THR A C 1
ATOM 2825 O O . THR A 1 191 ? 5.997 -23.575 -3.185 1.00 11.96 350 THR A O 1
ATOM 2836 N N . PHE A 1 192 ? 4.845 -22.510 -1.556 1.00 7.95 351 PHE A N 1
ATOM 2837 C CA . PHE A 1 192 ? 4.689 -21.273 -2.321 1.00 8.30 351 PHE A CA 1
ATOM 2838 C C . PHE A 1 192 ? 5.701 -20.255 -1.851 1.00 7.68 351 PHE A C 1
ATOM 2839 O O . PHE A 1 192 ? 5.784 -19.955 -0.657 1.00 8.64 351 PHE A O 1
ATOM 2856 N N . THR A 1 193 ? 6.479 -19.722 -2.794 1.00 9.92 352 THR A N 1
ATOM 2857 C CA . THR A 1 193 ? 7.559 -18.796 -2.485 1.00 10.21 352 THR A CA 1
ATOM 2858 C C . THR A 1 193 ? 7.295 -17.348 -2.893 1.00 8.78 352 THR A C 1
ATOM 2859 O O . THR A 1 193 ? 8.134 -16.476 -2.672 1.00 9.45 352 THR A O 1
ATOM 2870 N N . GLN A 1 194 ? 6.128 -17.055 -3.449 1.00 7.65 353 GLN A N 1
ATOM 2871 C CA . GLN A 1 194 ? 5.947 -15.731 -4.018 1.00 10.80 353 GLN A CA 1
ATOM 2872 C C . GLN A 1 194 ? 5.844 -14.586 -3.018 1.00 10.09 353 GLN A C 1
ATOM 2873 O O . GLN A 1 194 ? 6.158 -13.451 -3.361 1.00 10.79 353 GLN A O 1
ATOM 2887 N N . HIS A 1 195 ? 5.426 -14.830 -1.781 1.00 7.81 354 HIS A N 1
ATOM 2888 C CA . HIS A 1 195 ? 5.431 -13.740 -0.820 1.00 6.55 354 HIS A CA 1
ATOM 2889 C C . HIS A 1 195 ? 6.879 -13.393 -0.502 1.00 7.57 354 HIS A C 1
ATOM 2890 O O . HIS A 1 195 ? 7.708 -14.276 -0.285 1.00 10.77 354 HIS A O 1
ATOM 2905 N N . GLN A 1 196 ? 7.184 -12.108 -0.465 1.00 7.94 355 GLN A N 1
ATOM 2906 C CA . GLN A 1 196 ? 8.538 -11.643 -0.190 1.00 7.97 355 GLN A CA 1
ATOM 2907 C C . GLN A 1 196 ? 8.664 -11.043 1.196 1.00 7.34 355 GLN A C 1
ATOM 2908 O O . GLN A 1 196 ? 9.424 -10.113 1.407 1.00 9.16 355 GLN A O 1
ATOM 2922 N N . GLY A 1 197 ? 7.891 -11.548 2.146 1.00 7.76 356 GLY A N 1
ATOM 2923 C CA . GLY A 1 197 ? 7.932 -11.115 3.526 1.00 7.89 356 GLY A CA 1
ATOM 2924 C C . GLY A 1 197 ? 7.232 -12.175 4.350 1.00 6.59 356 GLY A C 1
ATOM 2925 O O . GLY A 1 197 ? 6.625 -13.101 3.812 1.00 7.34 356 GLY A O 1
ATOM 2929 N N . ALA A 1 198 ? 7.262 -12.003 5.657 1.00 6.68 357 ALA A N 1
ATOM 2930 C CA . ALA A 1 198 ? 6.774 -13.020 6.565 1.00 7.05 357 ALA A CA 1
ATOM 2931 C C . ALA A 1 198 ? 5.319 -13.316 6.282 1.00 6.13 357 ALA A C 1
ATOM 2932 O O . ALA A 1 198 ? 4.525 -12.391 6.070 1.00 6.16 357 ALA A O 1
ATOM 2939 N N . VAL A 1 199 ? 4.942 -14.585 6.379 1.00 4.97 358 VAL A N 1
ATOM 2940 C CA . VAL A 1 199 ? 3.570 -14.987 6.108 1.00 5.01 358 VAL A CA 1
ATOM 2941 C C . VAL A 1 199 ? 2.907 -15.440 7.412 1.00 5.42 358 VAL A C 1
ATOM 2942 O O . VAL A 1 199 ? 2.974 -16.601 7.803 1.00 6.89 358 VAL A O 1
ATOM 2955 N N . LYS A 1 200 ? 2.269 -14.513 8.111 1.00 5.18 359 LYS A N 1
ATOM 2956 C CA . LYS A 1 200 ? 1.511 -14.829 9.300 1.00 5.08 359 LYS A CA 1
ATOM 2957 C C . LYS A 1 200 ? 0.053 -15.131 8.952 1.00 5.62 359 LYS A C 1
ATOM 2958 O O . LYS A 1 200 ? -0.586 -15.927 9.632 1.00 5.91 359 LYS A O 1
ATOM 2977 N N . ALA A 1 201 ? -0.468 -14.473 7.910 1.00 5.10 360 ALA A N 1
ATOM 2978 C CA . ALA A 1 201 ? -1.874 -14.587 7.572 1.00 4.94 360 ALA A CA 1
ATOM 2979 C C . ALA A 1 201 ? -2.085 -15.853 6.754 1.00 4.77 360 ALA A C 1
ATOM 2980 O O . ALA A 1 201 ? -1.505 -15.997 5.679 1.00 4.40 360 ALA A O 1
ATOM 2987 N N . VAL A 1 202 ? -2.936 -16.740 7.262 1.00 5.19 361 VAL A N 1
ATOM 2988 C CA . VAL A 1 202 ? -3.203 -18.044 6.682 1.00 4.52 361 VAL A CA 1
ATOM 2989 C C . VAL A 1 202 ? -4.623 -18.409 7.043 1.00 5.58 361 VAL A C 1
ATOM 2990 O O . VAL A 1 202 ? -4.952 -18.495 8.227 1.00 5.31 361 VAL A O 1
ATOM 3003 N N . ALA A 1 203 ? -5.478 -18.619 6.056 1.00 4.78 362 ALA A N 1
ATOM 3004 C CA . ALA A 1 203 ? -6.893 -18.926 6.347 1.00 5.11 362 ALA A CA 1
ATOM 3005 C C . ALA A 1 203 ? -7.543 -19.637 5.180 1.00 5.13 362 ALA A C 1
ATOM 3006 O O . ALA A 1 203 ? -7.348 -19.252 4.035 1.00 5.83 362 ALA A O 1
ATOM 3013 N N . TRP A 1 204 ? -8.344 -20.654 5.482 1.00 5.48 363 TRP A N 1
ATOM 3014 C CA . TRP A 1 204 ? -8.992 -21.498 4.469 1.00 6.92 363 TRP A CA 1
ATOM 3015 C C . TRP A 1 204 ? -10.396 -21.027 4.124 1.00 6.75 363 TRP A C 1
ATOM 3016 O O . TRP A 1 204 ? -11.168 -20.619 4.977 1.00 6.95 363 TRP A O 1
ATOM 3037 N N . CYS A 1 205 ? -10.751 -21.123 2.852 1.00 6.90 364 CYS A N 1
ATOM 3038 C CA . CYS A 1 205 ? -12.108 -20.791 2.438 1.00 7.79 364 CYS A CA 1
ATOM 3039 C C . CYS A 1 205 ? -13.134 -21.801 2.956 1.00 7.59 364 CYS A C 1
ATOM 3040 O O . CYS A 1 205 ? -13.047 -22.994 2.655 1.00 8.27 364 CYS A O 1
ATOM 3048 N N . PRO A 1 206 ? -14.133 -21.333 3.714 1.00 7.98 365 PRO A N 1
ATOM 3049 C CA . PRO A 1 206 ? -15.100 -22.286 4.275 1.00 9.23 365 PRO A CA 1
ATOM 3050 C C . PRO A 1 206 ? -15.992 -22.946 3.235 1.00 11.08 365 PRO A C 1
ATOM 3051 O O . PRO A 1 206 ? -16.530 -24.013 3.552 1.00 14.34 365 PRO A O 1
ATOM 3062 N N . TRP A 1 207 ? -16.123 -22.365 2.043 1.00 8.24 366 TRP A N 1
ATOM 3063 C CA . TRP A 1 207 ? -17.048 -22.908 1.038 1.00 10.18 366 TRP A CA 1
ATOM 3064 C C . TRP A 1 207 ? -16.321 -23.445 -0.201 1.00 10.57 366 TRP A C 1
ATOM 3065 O O . TRP A 1 207 ? -16.971 -23.800 -1.195 1.00 12.56 366 TRP A O 1
ATOM 3086 N N . GLN A 1 208 ? -14.987 -23.527 -0.146 1.00 11.23 367 GLN A N 1
ATOM 3087 C CA . GLN A 1 208 ? -14.163 -24.141 -1.204 1.00 12.09 367 GLN A CA 1
ATOM 3088 C C . GLN A 1 208 ? -13.015 -24.884 -0.538 1.00 11.28 367 GLN A C 1
ATOM 3089 O O . GLN A 1 208 ? -12.046 -24.270 -0.079 1.00 10.95 367 GLN A O 1
ATOM 3103 N N . SER A 1 209 ? -13.095 -26.208 -0.502 1.00 12.80 368 SER A N 1
ATOM 3104 C CA . SER A 1 209 ? -12.218 -27.010 0.352 1.00 12.88 368 SER A CA 1
ATOM 3105 C C . SER A 1 209 ? -10.715 -26.827 0.111 1.00 13.26 368 SER A C 1
ATOM 3106 O O . SER A 1 209 ? -9.924 -26.905 1.052 1.00 14.85 368 SER A O 1
ATOM 3114 N N . ASN A 1 210 ? -10.327 -26.607 -1.137 1.00 9.91 369 ASN A N 1
ATOM 3115 C CA . ASN A 1 210 ? -8.927 -26.532 -1.512 1.00 9.64 369 ASN A CA 1
ATOM 3116 C C . ASN A 1 210 ? -8.420 -25.109 -1.696 1.00 9.57 369 ASN A C 1
ATOM 3117 O O . ASN A 1 210 ? -7.315 -24.924 -2.191 1.00 10.06 369 ASN A O 1
ATOM 3128 N N . VAL A 1 211 ? -9.207 -24.115 -1.284 1.00 7.00 370 VAL A N 1
ATOM 3129 C CA . VAL A 1 211 ? -8.810 -22.723 -1.488 1.00 7.32 370 VAL A CA 1
ATOM 3130 C C . VAL A 1 211 ? -8.302 -22.117 -0.188 1.00 6.19 370 VAL A C 1
ATOM 3131 O O . VAL A 1 211 ? -8.947 -22.182 0.849 1.00 7.23 370 VAL A O 1
ATOM 3144 N N . LEU A 1 212 ? -7.111 -21.541 -0.290 1.00 5.98 371 LEU A N 1
ATOM 3145 C CA . LEU A 1 212 ? -6.356 -20.988 0.830 1.00 5.58 371 LEU A CA 1
ATOM 3146 C C . LEU A 1 212 ? -6.018 -19.516 0.569 1.00 6.19 371 LEU A C 1
ATOM 3147 O O . LEU A 1 212 ? -5.631 -19.173 -0.556 1.00 6.87 371 LEU A O 1
ATOM 3163 N N . ALA A 1 213 ? -6.133 -18.654 1.581 1.00 5.37 372 ALA A N 1
ATOM 3164 C CA . ALA A 1 213 ? -5.655 -17.267 1.517 1.00 4.64 372 ALA A CA 1
ATOM 3165 C C . ALA A 1 213 ? -4.442 -17.104 2.411 1.00 6.06 372 ALA A C 1
ATOM 3166 O O . ALA A 1 213 ? -4.440 -17.588 3.558 1.00 5.92 372 ALA A O 1
ATOM 3173 N N . THR A 1 214 ? -3.428 -16.399 1.918 1.00 4.91 373 THR A N 1
ATOM 3174 C CA . THR A 1 214 ? -2.257 -16.065 2.704 1.00 4.43 373 THR A CA 1
ATOM 3175 C C . THR A 1 214 ? -1.927 -14.582 2.529 1.00 4.87 373 THR A C 1
ATOM 3176 O O . THR A 1 214 ? -2.344 -13.949 1.539 1.00 5.68 373 THR A O 1
ATOM 3187 N N . GLY A 1 215 ? -1.201 -14.025 3.481 1.00 5.35 374 GLY A N 1
ATOM 3188 C CA . GLY A 1 215 ? -0.805 -12.628 3.418 1.00 5.73 374 GLY A CA 1
ATOM 3189 C C . GLY A 1 215 ? 0.587 -12.407 3.946 1.00 5.77 374 GLY A C 1
ATOM 3190 O O . GLY A 1 215 ? 0.988 -12.993 4.963 1.00 6.13 374 GLY A O 1
ATOM 3194 N N . GLY A 1 216 ? 1.312 -11.521 3.276 1.00 5.68 375 GLY A N 1
ATOM 3195 C CA . GLY A 1 216 ? 2.700 -11.236 3.615 1.00 5.65 375 GLY A CA 1
ATOM 3196 C C . GLY A 1 216 ? 2.907 -9.935 4.362 1.00 5.49 375 GLY A C 1
ATOM 3197 O O . GLY A 1 216 ? 2.057 -9.048 4.356 1.00 6.45 375 GLY A O 1
ATOM 3201 N N . GLY A 1 217 ? 4.081 -9.827 4.976 1.00 6.64 376 GLY A N 1
ATOM 3202 C CA . GLY A 1 217 ? 4.421 -8.706 5.836 1.00 6.56 376 GLY A CA 1
ATOM 3203 C C . GLY A 1 217 ? 4.822 -7.442 5.084 1.00 6.71 376 GLY A C 1
ATOM 3204 O O . GLY A 1 217 ? 4.504 -7.251 3.913 1.00 6.83 376 GLY A O 1
ATOM 3208 N N . THR A 1 218 ? 5.529 -6.569 5.799 1.00 7.57 377 THR A N 1
ATOM 3209 C CA . THR A 1 218 ? 5.871 -5.231 5.317 1.00 7.20 377 THR A CA 1
ATOM 3210 C C . THR A 1 218 ? 6.566 -5.224 3.963 1.00 8.65 377 THR A C 1
ATOM 3211 O O . THR A 1 218 ? 6.280 -4.361 3.134 1.00 9.36 377 THR A O 1
ATOM 3222 N N . SER A 1 219 ? 7.446 -6.197 3.723 1.00 8.84 378 SER A N 1
ATOM 3223 C CA . SER A 1 219 ? 8.212 -6.237 2.470 1.00 8.93 378 SER A CA 1
ATOM 3224 C C . SER A 1 219 ? 7.473 -6.953 1.334 1.00 9.32 378 SER A C 1
ATOM 3225 O O . SER A 1 219 ? 8.006 -7.101 0.238 1.00 12.45 378 SER A O 1
ATOM 3233 N N . ASP A 1 220 ? 6.229 -7.364 1.597 1.00 7.56 379 ASP A N 1
ATOM 3234 C CA . ASP A 1 220 ? 5.412 -8.078 0.622 1.00 7.08 379 ASP A CA 1
ATOM 3235 C C . ASP A 1 220 ? 4.088 -7.375 0.337 1.00 6.50 379 ASP A C 1
ATOM 3236 O O . ASP A 1 220 ? 3.805 -7.020 -0.808 1.00 8.73 379 ASP A O 1
ATOM 3245 N N . ARG A 1 221 ? 3.264 -7.233 1.380 1.00 6.85 380 ARG A N 1
ATOM 3246 C CA . ARG A 1 221 ? 2.031 -6.439 1.339 1.00 7.38 380 ARG A CA 1
ATOM 3247 C C . ARG A 1 221 ? 0.912 -7.014 0.476 1.00 8.05 380 ARG A C 1
ATOM 3248 O O . ARG A 1 221 ? -0.035 -6.293 0.123 1.00 9.46 380 ARG A O 1
ATOM 3269 N N . HIS A 1 222 ? 1.010 -8.292 0.115 1.00 6.90 381 HIS A N 1
ATOM 3270 C CA . HIS A 1 222 ? -0.010 -8.906 -0.736 1.00 6.95 381 HIS A CA 1
ATOM 3271 C C . HIS A 1 222 ? -0.823 -9.958 -0.029 1.00 6.24 381 HIS A C 1
ATOM 3272 O O . HIS A 1 222 ? -0.323 -10.688 0.833 1.00 6.39 381 HIS A O 1
ATOM 3287 N N . ILE A 1 223 ? -2.075 -10.058 -0.465 1.00 6.17 382 ILE A N 1
ATOM 3288 C CA . ILE A 1 223 ? -2.936 -11.192 -0.225 1.00 5.72 382 ILE A CA 1
ATOM 3289 C C . ILE A 1 223 ? -2.887 -12.087 -1.443 1.00 6.20 382 ILE A C 1
ATOM 3290 O O . ILE A 1 223 ? -3.060 -11.622 -2.581 1.00 7.88 382 ILE A O 1
ATOM 3306 N N . ARG A 1 224 ? -2.671 -13.372 -1.215 1.00 6.65 383 ARG A N 1
ATOM 3307 C CA . ARG A 1 224 ? -2.683 -14.359 -2.279 1.00 6.21 383 ARG A CA 1
ATOM 3308 C C . ARG A 1 224 ? -3.712 -15.427 -1.994 1.00 6.00 383 ARG A C 1
ATOM 3309 O O . ARG A 1 224 ? -3.852 -15.876 -0.857 1.00 6.31 383 ARG A O 1
ATOM 3330 N N .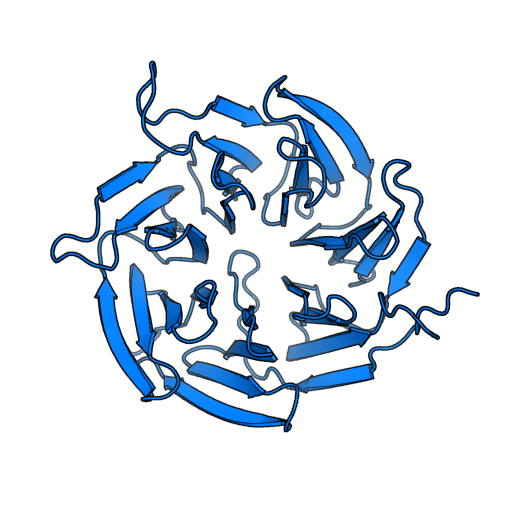 ILE A 1 225 ? -4.423 -15.837 -3.040 1.00 6.62 384 ILE A N 1
ATOM 3331 C CA . ILE A 1 225 ? -5.430 -16.883 -2.961 1.00 6.44 384 ILE A CA 1
ATOM 3332 C C . ILE A 1 225 ? -4.924 -18.040 -3.804 1.00 5.89 384 ILE A C 1
ATOM 3333 O O . ILE A 1 225 ? -4.459 -17.822 -4.924 1.00 7.79 384 ILE A O 1
ATOM 3349 N N . TRP A 1 226 ? -4.960 -19.244 -3.248 1.00 6.21 385 TRP A N 1
ATOM 3350 C CA . TRP A 1 226 ? -4.388 -20.422 -3.893 1.00 6.25 385 TRP A CA 1
ATOM 3351 C C . TRP A 1 226 ? -5.400 -21.536 -4.014 1.00 6.50 385 TRP A C 1
ATOM 3352 O O . TRP A 1 226 ? -6.254 -21.695 -3.152 1.00 7.69 385 TRP A O 1
ATOM 3373 N N . ASN A 1 227 ? -5.258 -22.348 -5.059 1.00 7.34 386 ASN A N 1
ATOM 3374 C CA . ASN A 1 227 ? -5.815 -23.673 -5.056 1.00 7.66 386 ASN A CA 1
ATOM 3375 C C . ASN A 1 227 ? -4.683 -24.630 -4.692 1.00 8.94 386 ASN A C 1
ATOM 3376 O O . ASN A 1 227 ? -3.686 -24.719 -5.404 1.00 9.80 386 ASN A O 1
ATOM 3387 N N . VAL A 1 228 ? -4.832 -25.333 -3.582 1.00 7.99 387 VAL A N 1
ATOM 3388 C CA . VAL A 1 228 ? -3.709 -26.095 -3.043 1.00 7.66 387 VAL A CA 1
ATOM 3389 C C . VAL A 1 228 ? -3.527 -27.427 -3.742 1.00 10.30 387 VAL A C 1
ATOM 3390 O O . VAL A 1 228 ? -2.510 -28.092 -3.538 1.00 11.58 387 VAL A O 1
ATOM 3403 N N . CYS A 1 229 ? -4.495 -27.813 -4.563 1.00 10.84 388 CYS A N 1
ATOM 3404 C CA . CYS A 1 229 ? -4.392 -29.038 -5.337 1.00 11.77 388 CYS A CA 1
ATOM 3405 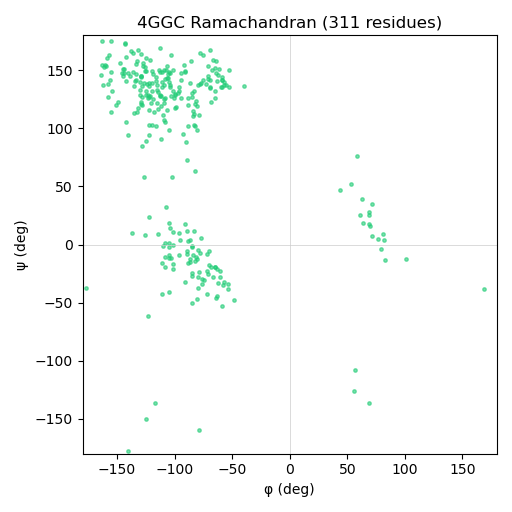C C . CYS A 1 229 ? -3.631 -28.789 -6.636 1.00 13.52 388 CYS A C 1
ATOM 3406 O O . CYS A 1 229 ? -2.674 -29.504 -6.945 1.00 15.14 388 CYS A O 1
ATOM 3414 N N . SER A 1 230 ? -4.026 -27.763 -7.385 1.00 12.86 389 SER A N 1
ATOM 3415 C CA . SER A 1 230 ? -3.301 -27.420 -8.606 1.00 14.80 389 SER A CA 1
ATOM 3416 C C . SER A 1 230 ? -2.019 -26.641 -8.314 1.00 15.37 389 SER A C 1
ATOM 3417 O O . SER A 1 230 ? -1.078 -26.644 -9.117 1.00 16.65 389 SER A O 1
ATOM 3425 N N . GLY A 1 231 ? -1.970 -25.973 -7.166 1.00 11.52 390 GLY A N 1
ATOM 3426 C CA . GLY A 1 231 ? -0.859 -25.103 -6.824 1.00 13.47 390 GLY A CA 1
ATOM 3427 C C . GLY A 1 231 ? -0.943 -23.721 -7.434 1.00 14.28 390 GLY A C 1
ATOM 3428 O O . GLY A 1 231 ? -0.053 -22.896 -7.261 1.00 18.56 390 GLY A O 1
ATOM 3432 N N . ALA A 1 232 ? -2.027 -23.440 -8.129 1.00 11.39 391 ALA A N 1
ATOM 3433 C CA . ALA A 1 232 ? -2.155 -22.161 -8.809 1.00 14.31 391 ALA A CA 1
ATOM 3434 C C . ALA A 1 232 ? -2.460 -21.042 -7.832 1.00 9.02 391 ALA A C 1
ATOM 3435 O O . ALA A 1 232 ? -3.232 -21.222 -6.881 1.00 9.52 391 ALA A O 1
ATOM 3442 N N . CYS A 1 233 ? -1.866 -19.879 -8.085 1.00 10.58 392 CYS A N 1
ATOM 3443 C CA . CYS A 1 233 ? -2.279 -18.664 -7.432 1.00 9.10 392 CYS A CA 1
ATOM 3444 C C . CYS A 1 233 ? -3.464 -18.132 -8.232 1.00 10.73 392 CYS A C 1
ATOM 3445 O O . CYS A 1 233 ? -3.332 -17.771 -9.416 1.00 13.76 392 CYS A O 1
ATOM 3453 N N . LEU A 1 234 ? -4.627 -18.113 -7.601 1.00 9.06 393 LEU A N 1
ATOM 3454 C CA . LEU A 1 234 ? -5.874 -17.678 -8.233 1.00 9.23 393 LEU A CA 1
ATOM 3455 C C . LEU A 1 234 ? 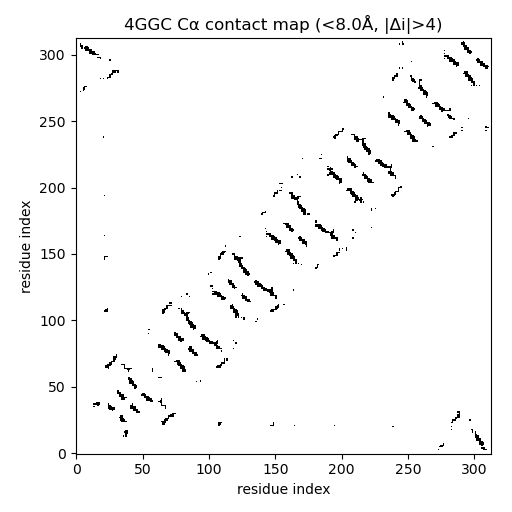-5.995 -16.160 -8.282 1.00 9.60 393 LEU A C 1
ATOM 3456 O O . LEU A 1 234 ? -6.659 -15.607 -9.155 1.00 10.70 393 LEU A O 1
ATOM 3472 N N . SER A 1 235 ? -5.373 -15.481 -7.330 1.00 8.13 394 SER A N 1
ATOM 3473 C CA . SER A 1 235 ? -5.453 -14.035 -7.217 1.00 8.31 394 SER A CA 1
ATOM 3474 C C . SER A 1 235 ? -4.315 -13.520 -6.341 1.00 8.25 394 SER A C 1
ATOM 3475 O O . SER A 1 235 ? -4.029 -14.102 -5.293 1.00 9.74 394 SER A O 1
ATOM 3483 N N . ALA A 1 236 ? -3.686 -12.430 -6.751 1.00 8.10 395 ALA A N 1
ATOM 3484 C CA . ALA A 1 236 ? -2.678 -11.745 -5.956 1.00 8.91 395 ALA A CA 1
ATOM 3485 C C . ALA A 1 236 ? -3.096 -10.288 -5.904 1.00 9.97 395 ALA A C 1
ATOM 3486 O O . ALA A 1 236 ? -3.233 -9.626 -6.950 1.00 12.23 395 ALA A O 1
ATOM 3493 N N . VAL A 1 237 ? -3.319 -9.784 -4.703 1.00 7.19 396 VAL A N 1
ATOM 3494 C CA . VAL A 1 237 ? -3.847 -8.444 -4.501 1.00 8.91 396 VAL A CA 1
ATOM 3495 C C . VAL A 1 237 ? -2.893 -7.639 -3.652 1.00 7.80 396 VAL A C 1
ATOM 3496 O O . VAL A 1 237 ? -2.494 -8.074 -2.574 1.00 7.94 396 VAL A O 1
ATOM 3509 N N . ASP A 1 238 ? -2.505 -6.457 -4.132 1.00 9.93 397 ASP A N 1
ATOM 3510 C CA . ASP A 1 238 ? -1.655 -5.547 -3.377 1.00 9.28 397 ASP A CA 1
ATOM 3511 C C . ASP A 1 238 ? -2.487 -4.808 -2.348 1.00 11.75 397 ASP A C 1
ATOM 3512 O O . ASP A 1 238 ? -3.349 -4.006 -2.724 1.00 12.21 397 ASP A O 1
ATOM 3521 N N . ALA A 1 239 ? -2.272 -5.097 -1.061 1.00 9.26 398 ALA A N 1
ATOM 3522 C CA . ALA A 1 239 ? -2.974 -4.398 0.015 1.00 9.07 398 ALA A CA 1
ATOM 3523 C C . ALA A 1 239 ? -2.242 -3.138 0.474 1.00 11.26 398 ALA A C 1
ATOM 3524 O O . ALA A 1 239 ? -2.759 -2.390 1.293 1.00 12.01 398 ALA A O 1
ATOM 3531 N N . HIS A 1 240 ? -1.027 -2.928 -0.021 1.00 8.16 399 HIS A N 1
ATOM 3532 C CA . HIS A 1 240 ? -0.254 -1.727 0.281 1.00 7.81 399 HIS A CA 1
ATOM 3533 C C . HIS A 1 240 ? 0.127 -1.565 1.735 1.00 10.59 399 HIS A C 1
ATOM 3534 O O . HIS A 1 240 ? 0.507 -0.473 2.157 1.00 11.44 399 HIS A O 1
ATOM 3549 N N . SER A 1 241 ? 0.063 -2.663 2.488 1.00 9.15 400 SER A N 1
ATOM 3550 C CA . SER A 1 241 ? 0.437 -2.671 3.890 1.00 7.59 400 SER A CA 1
ATOM 3551 C C . SER A 1 241 ? 0.697 -4.114 4.312 1.00 7.91 400 SER A C 1
ATOM 3552 O O . SER A 1 241 ? 0.135 -5.041 3.746 1.00 8.71 400 SER A O 1
ATOM 3560 N N . GLN A 1 242 ? 1.543 -4.281 5.309 1.00 7.03 401 GLN A N 1
ATOM 3561 C CA . GLN A 1 242 ? 1.699 -5.535 6.031 1.00 6.57 401 GLN A CA 1
ATOM 3562 C C . GLN A 1 242 ? 0.329 -6.196 6.241 1.00 6.69 401 GLN A C 1
ATOM 3563 O O . GLN A 1 242 ? -0.641 -5.523 6.600 1.00 6.46 401 GLN A O 1
ATOM 3577 N N . VAL A 1 243 ? 0.261 -7.512 6.023 1.00 6.43 402 VAL A N 1
ATOM 3578 C CA . VAL A 1 243 ? -0.976 -8.284 6.197 1.00 5.37 402 VAL A CA 1
ATOM 3579 C C . VAL A 1 243 ? -0.765 -9.288 7.324 1.00 5.11 402 VAL A C 1
ATOM 3580 O O . VAL A 1 243 ? -0.151 -10.354 7.121 1.00 6.91 402 VAL A O 1
ATOM 3593 N N . CYS A 1 244 ? -1.282 -9.009 8.516 1.00 5.48 403 CYS A N 1
ATOM 3594 C CA . CYS A 1 244 ? -1.023 -9.859 9.673 1.00 5.67 403 CYS A CA 1
ATOM 3595 C C . CYS A 1 244 ? -1.959 -11.043 9.777 1.00 5.90 403 CYS A C 1
ATOM 3596 O O . CYS A 1 244 ? -1.588 -12.065 10.368 1.00 6.12 403 CYS A O 1
ATOM 3604 N N . SER A 1 245 ? -3.168 -10.932 9.235 1.00 4.69 404 SER A N 1
ATOM 3605 C CA . SER A 1 245 ? -4.215 -11.889 9.514 1.00 5.30 404 SER A CA 1
ATOM 3606 C C . SER A 1 245 ? -5.316 -11.771 8.498 1.00 6.39 404 SER A C 1
ATOM 3607 O O . SER A 1 245 ? -5.576 -10.686 8.008 1.00 5.90 404 SER A O 1
ATOM 3615 N N . ILE A 1 246 ? -5.929 -12.895 8.156 1.00 5.00 405 ILE A N 1
ATOM 3616 C CA . ILE A 1 246 ? -7.066 -12.944 7.258 1.00 4.68 405 ILE A CA 1
ATOM 3617 C C . ILE A 1 246 ? -8.132 -13.850 7.857 1.00 5.37 405 ILE A C 1
ATOM 3618 O O . ILE A 1 246 ? -7.796 -14.895 8.425 1.00 6.02 405 ILE A O 1
ATOM 3634 N N . LEU A 1 247 ? -9.399 -13.469 7.709 1.00 5.31 406 LEU A N 1
ATOM 3635 C CA . LEU A 1 247 ? -10.537 -14.356 7.965 1.00 5.81 406 LEU A CA 1
ATOM 3636 C C . LEU A 1 247 ? -11.442 -14.351 6.756 1.00 5.32 406 LEU A C 1
ATOM 3637 O O . LEU A 1 247 ? -11.509 -13.371 6.019 1.00 7.21 406 LEU A O 1
ATOM 3653 N N . TRP A 1 248 ? -12.175 -15.440 6.577 1.00 6.71 407 TRP A N 1
ATOM 3654 C CA . TRP A 1 248 ? -13.243 -15.526 5.580 1.00 6.24 407 TRP A CA 1
ATOM 3655 C C . TRP A 1 248 ? -14.608 -15.467 6.252 1.00 7.43 407 TRP A C 1
ATOM 3656 O O . TRP A 1 248 ? -14.785 -15.955 7.362 1.00 8.23 407 TRP A O 1
ATOM 3677 N N . SER A 1 249 ? -15.572 -14.871 5.561 1.00 5.86 408 SER A N 1
ATOM 3678 C CA . SER A 1 249 ? -16.954 -14.817 6.034 1.00 6.65 408 SER A CA 1
ATOM 3679 C C . SER A 1 249 ? -17.933 -15.284 4.972 1.00 8.31 408 SER A C 1
ATOM 3680 O O . SER A 1 249 ? -18.013 -14.687 3.903 1.00 7.86 408 SER A O 1
ATOM 3688 N N . PRO A 1 250 ? -18.715 -16.329 5.285 1.00 7.89 409 PRO A N 1
ATOM 3689 C CA . PRO A 1 250 ? -19.729 -16.801 4.331 1.00 7.93 409 PRO A CA 1
ATOM 3690 C C . PRO A 1 250 ? -21.007 -15.964 4.317 1.00 8.70 409 PRO A C 1
ATOM 3691 O O . PRO A 1 250 ? -21.895 -16.227 3.505 1.00 9.91 409 PRO A O 1
ATOM 3702 N N . HIS A 1 251 ? -21.133 -14.977 5.199 1.00 8.10 410 HIS A N 1
ATOM 3703 C CA . HIS A 1 251 ? -22.398 -14.239 5.273 1.00 7.57 410 HIS A CA 1
ATOM 3704 C C . HIS A 1 251 ? -22.709 -13.495 3.983 1.00 9.69 410 HIS A C 1
ATOM 3705 O O . HIS A 1 251 ? -23.849 -13.537 3.504 1.00 10.85 410 HIS A O 1
ATOM 3720 N N . TYR A 1 252 ? -21.700 -12.832 3.421 1.00 8.34 411 TYR A N 1
ATOM 3721 C CA . TYR A 1 252 ? -21.818 -12.166 2.130 1.00 8.98 411 TYR A CA 1
ATOM 3722 C C . TYR A 1 252 ? -20.734 -12.627 1.153 1.00 10.22 411 TYR A C 1
ATOM 3723 O O . TYR A 1 252 ? -20.613 -12.070 0.065 1.00 14.08 411 TYR A O 1
ATOM 3741 N N . LYS A 1 253 ? -19.989 -13.657 1.548 1.00 9.20 412 LYS A N 1
ATOM 3742 C CA . LYS A 1 253 ? -18.815 -14.165 0.808 1.00 8.55 412 LYS A CA 1
ATOM 3743 C C . LYS A 1 253 ? -17.757 -13.081 0.629 1.00 7.55 412 LYS A C 1
ATOM 3744 O O . LYS A 1 253 ? -17.581 -12.476 -0.437 1.00 8.66 412 LYS A O 1
ATOM 3763 N N . GLU A 1 254 ? -17.074 -12.850 1.744 1.00 7.60 413 GLU A N 1
ATOM 3764 C CA . GLU A 1 254 ? -16.070 -11.815 1.875 1.00 6.94 413 GLU A CA 1
ATOM 3765 C C . GLU A 1 254 ? -14.862 -12.347 2.601 1.00 7.43 413 GLU A C 1
ATOM 3766 O O . GLU A 1 254 ? -14.908 -13.404 3.236 1.00 7.23 413 GLU A O 1
ATOM 3778 N N . LEU A 1 255 ? -13.781 -11.586 2.490 1.00 7.67 414 LEU A N 1
ATOM 3779 C CA . LEU A 1 255 ? -12.565 -11.794 3.259 1.00 7.53 414 LEU A CA 1
ATOM 3780 C C . LEU A 1 255 ? -12.339 -10.537 4.058 1.00 7.11 414 LEU A C 1
ATOM 3781 O O . LEU A 1 255 ? -12.653 -9.437 3.593 1.00 10.60 414 LEU A O 1
ATOM 3797 N N . ILE A 1 256 ? -11.740 -10.668 5.223 1.00 6.44 415 ILE A N 1
ATOM 3798 C CA . ILE A 1 256 ? -11.283 -9.500 5.973 1.00 6.44 415 ILE A CA 1
ATOM 3799 C C . ILE A 1 256 ? -9.822 -9.691 6.352 1.00 6.18 415 ILE A C 1
ATOM 3800 O O . ILE A 1 256 ? -9.404 -10.779 6.747 1.00 6.10 415 ILE A O 1
ATOM 3816 N N . SER A 1 257 ? -9.029 -8.638 6.188 1.00 6.08 416 SER A N 1
ATOM 3817 C CA . SER A 1 257 ? -7.611 -8.659 6.485 1.00 5.49 416 SER A CA 1
ATOM 3818 C C . SER A 1 257 ? -7.243 -7.552 7.446 1.00 5.23 416 SER A C 1
ATOM 3819 O O . SER A 1 257 ? -7.871 -6.502 7.477 1.00 6.31 416 SER A O 1
ATOM 3827 N N . GLY A 1 258 ? -6.230 -7.810 8.259 1.00 5.70 417 GLY A N 1
ATOM 3828 C CA . GLY A 1 258 ? -5.701 -6.829 9.192 1.00 5.96 417 GLY A CA 1
ATOM 3829 C C . GLY A 1 258 ? -4.329 -6.345 8.755 1.00 5.73 417 GLY A C 1
ATOM 3830 O O . GLY A 1 258 ? -3.557 -7.098 8.142 1.00 6.01 417 GLY A O 1
ATOM 3834 N N . HIS A 1 259 ? -4.019 -5.106 9.103 1.00 5.78 418 HIS A N 1
ATOM 3835 C CA . HIS A 1 259 ? -2.850 -4.440 8.560 1.00 6.18 418 HIS A CA 1
ATOM 3836 C C . HIS A 1 259 ? -2.142 -3.547 9.538 1.00 6.37 418 HIS A C 1
ATOM 3837 O O . HIS A 1 259 ? -2.598 -3.282 10.648 1.00 6.51 418 HIS A O 1
ATOM 3852 N N . GLY A 1 260 ? -0.993 -3.075 9.088 1.00 7.77 419 GLY A N 1
ATOM 3853 C CA . GLY A 1 260 ? -0.136 -2.201 9.862 1.00 6.99 419 GLY A CA 1
ATOM 3854 C C . GLY A 1 260 ? 0.062 -0.815 9.253 1.00 6.73 419 GLY A C 1
ATOM 3855 O O . GLY A 1 260 ? -0.871 -0.168 8.780 1.00 8.64 419 GLY A O 1
ATOM 3859 N N . PHE A 1 261 ? 1.303 -0.354 9.273 1.00 7.87 420 PHE A N 1
ATOM 3860 C CA . PHE A 1 261 ? 1.621 0.971 8.777 1.00 7.06 420 PHE A CA 1
ATOM 3861 C C . PHE A 1 261 ? 1.076 1.155 7.353 1.00 8.63 420 PHE A C 1
ATOM 3862 O O . PHE A 1 261 ? 1.251 0.264 6.522 1.00 9.20 420 PHE A O 1
ATOM 3879 N N . ALA A 1 262 ? 0.439 2.280 7.026 1.00 9.38 421 ALA A N 1
ATOM 3880 C CA . ALA A 1 262 ? 0.265 3.439 7.882 1.00 9.86 421 ALA A CA 1
ATOM 3881 C C . ALA A 1 262 ? -1.116 3.537 8.509 1.00 10.28 421 ALA A C 1
ATOM 3882 O O . ALA A 1 262 ? -1.281 4.214 9.513 1.00 12.09 421 ALA A O 1
ATOM 3889 N N . GLN A 1 263 ? -2.117 2.875 7.935 1.00 9.30 422 GLN A N 1
ATOM 3890 C CA . GLN A 1 263 ? -3.496 3.097 8.364 1.00 7.90 422 GLN A CA 1
ATOM 3891 C C . GLN A 1 263 ? -3.937 2.228 9.551 1.00 7.83 422 GLN A C 1
ATOM 3892 O O . GLN A 1 263 ? -4.968 2.514 10.158 1.00 9.35 422 GLN A O 1
ATOM 3906 N N . ASN A 1 264 ? -3.147 1.211 9.888 1.00 7.41 423 ASN A N 1
ATOM 3907 C CA . ASN A 1 264 ? -3.472 0.251 10.949 1.00 9.32 423 ASN A CA 1
ATOM 3908 C C . ASN A 1 264 ? -4.928 -0.169 10.866 1.00 8.07 423 ASN A C 1
ATOM 3909 O O . ASN A 1 264 ? -5.628 -0.213 11.875 1.00 9.20 423 ASN A O 1
ATOM 3920 N N . GLN A 1 265 ? -5.361 -0.506 9.665 1.00 7.20 424 GLN A N 1
ATOM 3921 C CA . GLN A 1 265 ? -6.777 -0.772 9.426 1.00 7.72 424 GLN A CA 1
ATOM 3922 C C . GLN A 1 265 ? -7.083 -2.211 9.088 1.00 7.60 424 GLN A C 1
ATOM 3923 O O . GLN A 1 265 ? -6.176 -3.015 8.801 1.00 6.97 424 GLN A O 1
ATOM 3937 N N . LEU A 1 266 ? -8.374 -2.522 9.094 1.00 7.06 425 LEU A N 1
ATOM 3938 C CA . LEU A 1 266 ? -8.867 -3.774 8.533 1.00 6.81 425 LEU A CA 1
ATOM 3939 C C . LEU A 1 266 ? -9.517 -3.465 7.208 1.00 6.60 425 LEU A C 1
ATOM 3940 O O . LEU A 1 266 ? -10.070 -2.367 7.040 1.00 8.03 425 LEU A O 1
ATOM 3956 N N . VAL A 1 267 ? -9.451 -4.390 6.266 1.00 6.05 426 VAL A N 1
ATOM 3957 C CA . VAL A 1 267 ? -10.123 -4.240 4.987 1.00 6.62 426 VAL A CA 1
ATOM 3958 C C . VAL A 1 267 ? -11.036 -5.432 4.736 1.00 5.37 426 VAL A C 1
ATOM 3959 O O . VAL A 1 267 ? -10.617 -6.580 4.883 1.00 5.94 426 VAL A O 1
ATOM 3972 N N . ILE A 1 268 ? -12.274 -5.159 4.335 1.00 6.28 427 ILE A N 1
ATOM 3973 C CA . ILE A 1 268 ? -13.208 -6.172 3.892 1.00 5.72 427 ILE A CA 1
ATOM 3974 C C . ILE A 1 268 ? -13.217 -6.171 2.386 1.00 7.89 427 ILE A C 1
ATOM 3975 O O . ILE A 1 268 ? -13.344 -5.095 1.772 1.00 8.21 427 ILE A O 1
ATOM 3991 N N . TRP A 1 269 ? -13.039 -7.358 1.805 1.00 7.58 428 TRP A N 1
ATOM 3992 C CA . TRP A 1 269 ? -12.952 -7.569 0.355 1.00 7.88 428 TRP A CA 1
ATOM 3993 C C . TRP A 1 269 ? -14.068 -8.492 -0.053 1.00 7.06 428 TRP A C 1
ATOM 3994 O O . TRP A 1 269 ? -14.345 -9.494 0.635 1.00 8.89 428 TRP A O 1
ATOM 4015 N N . LYS A 1 270 ? -14.702 -8.209 -1.184 1.00 8.98 429 LYS A N 1
ATOM 4016 C CA . LYS A 1 270 ? -15.686 -9.134 -1.734 1.00 9.02 429 LYS A CA 1
ATOM 4017 C C . LYS A 1 270 ? -15.001 -10.290 -2.436 1.00 8.42 429 LYS A C 1
ATOM 4018 O O . LYS A 1 270 ? -14.025 -10.082 -3.137 1.00 10.93 429 LYS A O 1
ATOM 4037 N N . TYR A 1 271 ? -15.496 -11.499 -2.258 1.00 8.32 430 TYR A N 1
ATOM 4038 C CA . TYR A 1 271 ? -14.937 -12.664 -2.917 1.00 8.66 430 TYR A CA 1
ATOM 4039 C C . TYR A 1 271 ? -15.963 -13.245 -3.885 1.00 11.37 430 TYR A C 1
ATOM 4040 O O . TYR A 1 271 ? -17.116 -13.388 -3.518 1.00 11.88 430 TYR A O 1
ATOM 4058 N N . PRO A 1 272 ? -15.542 -13.637 -5.100 1.00 11.06 431 PRO A N 1
ATOM 4059 C CA . PRO A 1 272 ? -14.166 -13.799 -5.587 1.00 10.90 431 PRO A CA 1
ATOM 4060 C C . PRO A 1 272 ? -13.557 -12.619 -6.342 1.00 11.03 431 PRO A C 1
ATOM 4061 O O . PRO A 1 272 ? -12.421 -12.746 -6.804 1.00 13.30 431 PRO A O 1
ATOM 4072 N N . THR A 1 273 ? -14.262 -11.500 -6.441 1.00 13.78 432 THR A N 1
ATOM 4073 C CA . THR A 1 273 ? -13.779 -10.374 -7.228 1.00 14.42 432 THR A CA 1
ATOM 4074 C C . THR A 1 273 ? -12.611 -9.651 -6.575 1.00 16.24 432 THR A C 1
ATOM 4075 O O . THR A 1 273 ? -11.832 -8.975 -7.247 1.00 16.74 432 THR A O 1
ATOM 4086 N N . MET A 1 274 ? -12.488 -9.786 -5.256 1.00 13.05 433 MET A N 1
ATOM 4087 C CA . MET A 1 274 ? -11.490 -9.061 -4.476 1.00 12.31 433 MET A CA 1
ATOM 4088 C C . MET A 1 274 ? -11.625 -7.545 -4.533 1.00 11.96 433 MET A C 1
ATOM 4089 O O . MET A 1 274 ? -10.674 -6.815 -4.299 1.00 15.55 433 MET A O 1
ATOM 4103 N N . ALA A 1 275 ? -12.839 -7.075 -4.790 1.00 12.51 434 ALA A N 1
ATOM 4104 C CA . ALA A 1 275 ? -13.126 -5.647 -4.699 1.00 14.49 434 ALA A CA 1
ATOM 4105 C C . ALA A 1 275 ? -13.165 -5.202 -3.235 1.00 12.55 434 ALA A C 1
ATOM 4106 O O . ALA A 1 275 ? -13.716 -5.920 -2.393 1.00 12.74 434 ALA A O 1
ATOM 4113 N N . LYS A 1 276 ? -12.585 -4.048 -2.914 1.00 13.43 435 LYS A N 1
ATOM 4114 C CA . LYS A 1 276 ? -12.712 -3.488 -1.572 1.00 12.70 435 LYS A CA 1
ATOM 4115 C C . LYS A 1 276 ? -14.138 -3.121 -1.264 1.00 14.12 435 LYS A C 1
ATOM 4116 O O . LYS A 1 276 ? -14.798 -2.445 -2.058 1.00 15.18 435 LYS A O 1
ATOM 4135 N N . VAL A 1 277 ? -14.616 -3.535 -0.104 1.00 10.21 436 VAL A N 1
ATOM 4136 C CA . VAL A 1 277 ? -15.958 -3.215 0.367 1.00 10.98 436 VAL A CA 1
ATOM 4137 C C . VAL A 1 277 ? -15.938 -2.150 1.466 1.00 13.21 436 VAL A C 1
ATOM 4138 O O . VAL A 1 277 ? -16.775 -1.253 1.494 1.00 14.17 436 VAL A O 1
ATOM 4151 N N . ALA A 1 278 ? -14.989 -2.243 2.386 1.00 10.39 437 ALA A N 1
ATOM 4152 C CA . ALA A 1 278 ? -14.941 -1.335 3.518 1.00 10.00 437 ALA A CA 1
ATOM 4153 C C . ALA A 1 278 ? -13.551 -1.315 4.120 1.00 9.20 437 ALA A C 1
ATOM 4154 O O . ALA A 1 278 ? -12.804 -2.303 4.025 1.00 9.42 437 ALA A O 1
ATOM 4161 N N . GLU A 1 279 ? -13.218 -0.208 4.759 1.00 8.03 438 GLU A N 1
ATOM 4162 C CA . GLU A 1 279 ? -11.983 -0.059 5.508 1.00 9.49 438 GLU A CA 1
ATOM 4163 C C . GLU A 1 279 ? -12.354 0.310 6.931 1.00 10.71 438 GLU A C 1
ATOM 4164 O O . GLU A 1 279 ? -13.097 1.270 7.148 1.00 14.87 438 GLU A O 1
ATOM 4176 N N . LEU A 1 280 ? -11.861 -0.445 7.908 1.00 8.13 439 LEU A N 1
ATOM 4177 C CA . LEU A 1 280 ? -12.208 -0.263 9.310 1.00 7.98 439 LEU A CA 1
ATOM 4178 C C . LEU A 1 280 ? -11.020 0.326 10.046 1.00 7.85 439 LEU A C 1
ATOM 4179 O O . LEU A 1 280 ? -10.026 -0.357 10.317 1.00 8.91 439 LEU A O 1
ATOM 4195 N N . LYS A 1 281 ? -11.143 1.606 10.356 1.00 8.13 440 LYS A N 1
ATOM 4196 C CA . LYS A 1 281 ? -10.089 2.383 10.982 1.00 8.17 440 LYS A CA 1
ATOM 4197 C C . LYS A 1 281 ? -10.423 2.630 12.436 1.00 9.94 440 LYS A C 1
ATOM 4198 O O . LYS A 1 281 ? -11.583 2.838 12.791 1.00 10.47 440 LYS A O 1
ATOM 4217 N N . GLY A 1 282 ? -9.394 2.601 13.268 1.00 9.73 441 GLY A N 1
ATOM 4218 C CA . GLY A 1 282 ? -9.563 2.851 14.686 1.00 10.24 441 GLY A CA 1
ATOM 4219 C C . GLY A 1 282 ? -8.334 2.500 15.503 1.00 9.38 441 GLY A C 1
ATOM 4220 O O . GLY A 1 282 ? -7.972 3.210 16.440 1.00 10.56 441 GLY A O 1
ATOM 4224 N N . HIS A 1 283 ? -7.648 1.420 15.154 1.00 8.26 442 HIS A N 1
ATOM 4225 C CA . HIS A 1 283 ? -6.412 1.105 15.849 1.00 8.36 442 HIS A CA 1
ATOM 4226 C C . HIS A 1 283 ? -5.360 2.179 15.611 1.00 8.16 442 HIS A C 1
ATOM 4227 O O . HIS A 1 283 ? -5.294 2.776 14.534 1.00 9.39 442 HIS A O 1
ATOM 4242 N N . THR A 1 284 ? -4.525 2.394 16.613 1.00 8.66 443 THR A N 1
ATOM 4243 C CA . THR A 1 284 ? -3.523 3.439 16.525 1.00 10.19 443 THR A CA 1
ATOM 4244 C C . THR A 1 284 ? -2.104 2.909 16.406 1.00 10.35 443 THR A C 1
ATOM 4245 O O . THR A 1 284 ? -1.164 3.696 16.311 1.00 13.20 443 THR A O 1
ATOM 4256 N N . SER A 1 285 ? -1.944 1.584 16.423 1.00 9.23 444 SER A N 1
ATOM 4257 C CA . SER A 1 285 ? -0.683 0.914 16.163 1.00 9.62 444 SER A CA 1
ATOM 4258 C C . SER A 1 285 ? -1.023 -0.356 15.380 1.00 8.30 444 SER A C 1
ATOM 4259 O O . SER A 1 285 ? -2.191 -0.697 15.225 1.00 7.67 444 SER A O 1
ATOM 4267 N N . ARG A 1 286 ? -0.007 -1.064 14.905 1.00 7.63 445 ARG A N 1
ATOM 4268 C CA . ARG A 1 286 ? -0.232 -2.179 13.977 1.00 8.00 445 ARG A CA 1
ATOM 4269 C C . ARG A 1 286 ? -1.160 -3.239 14.553 1.00 6.84 445 ARG A C 1
ATOM 4270 O O . ARG A 1 286 ? -1.093 -3.606 15.727 1.00 7.35 445 ARG A O 1
ATOM 4291 N N . VAL A 1 287 ? -2.035 -3.741 13.690 1.00 6.53 446 VAL A N 1
ATOM 4292 C CA . VAL A 1 287 ? -2.865 -4.881 14.035 1.00 6.09 446 VAL A CA 1
ATOM 4293 C C . VAL A 1 287 ? -1.963 -6.115 14.088 1.00 6.11 446 VAL A C 1
ATOM 4294 O O . VAL A 1 287 ? -0.972 -6.213 13.353 1.00 6.95 446 VAL A O 1
ATOM 4307 N N . LEU A 1 288 ? -2.279 -7.022 14.997 1.00 5.72 447 LEU A N 1
ATOM 4308 C CA . LEU A 1 288 ? -1.504 -8.236 15.189 1.00 5.32 447 LEU A CA 1
ATOM 4309 C C . LEU A 1 288 ? -2.263 -9.485 14.756 1.00 6.65 447 LEU A C 1
ATOM 4310 O O . LEU A 1 288 ? -1.687 -10.356 14.106 1.00 6.96 447 LEU A O 1
ATOM 4326 N N . SER A 1 289 ? -3.552 -9.587 15.093 1.00 5.89 448 SER A N 1
ATOM 4327 C CA . SER A 1 289 ? -4.334 -10.808 14.890 1.00 6.52 448 SER A CA 1
ATOM 4328 C C . SER A 1 289 ? -5.803 -10.503 14.771 1.00 5.47 448 SER A C 1
ATOM 4329 O O . SER A 1 289 ? -6.280 -9.567 15.405 1.00 6.77 448 SER A O 1
ATOM 4337 N N . LEU A 1 290 ? -6.526 -11.306 13.997 1.00 5.85 449 LEU A N 1
ATOM 4338 C CA . LEU A 1 290 ? -7.990 -11.292 13.925 1.00 5.40 449 LEU A CA 1
ATOM 4339 C C . LEU A 1 290 ? -8.549 -12.635 14.364 1.00 6.30 449 LEU A C 1
ATOM 4340 O O . LEU A 1 290 ? -7.968 -13.686 14.086 1.00 6.73 449 LEU A O 1
ATOM 4356 N N . THR A 1 291 ? -9.718 -12.611 14.996 1.00 5.88 450 THR A N 1
ATOM 4357 C CA . THR A 1 291 ? -10.435 -13.832 15.317 1.00 6.12 450 THR A CA 1
ATOM 4358 C C . THR A 1 291 ? -11.939 -13.559 15.207 1.00 6.82 450 THR A C 1
ATOM 4359 O O . THR A 1 291 ? -12.387 -12.452 15.445 1.00 7.81 450 THR A O 1
ATOM 4370 N N . MET A 1 292 ? -12.701 -14.570 14.809 1.00 5.69 451 MET A N 1
ATOM 4371 C CA . MET A 1 292 ? -14.123 -14.444 14.497 1.00 6.99 451 MET A CA 1
ATOM 4372 C C . MET A 1 292 ? -15.040 -15.017 15.578 1.00 6.80 451 MET A C 1
ATOM 4373 O O . MET A 1 292 ? -14.776 -16.075 16.148 1.00 7.20 451 MET A O 1
ATOM 4387 N N . SER A 1 293 ? -16.132 -14.323 15.850 1.00 7.29 452 SER A N 1
ATOM 4388 C CA . SER A 1 293 ? -17.126 -14.795 16.799 1.00 8.74 452 SER A CA 1
ATOM 4389 C C . SER A 1 293 ? -17.818 -16.058 16.273 1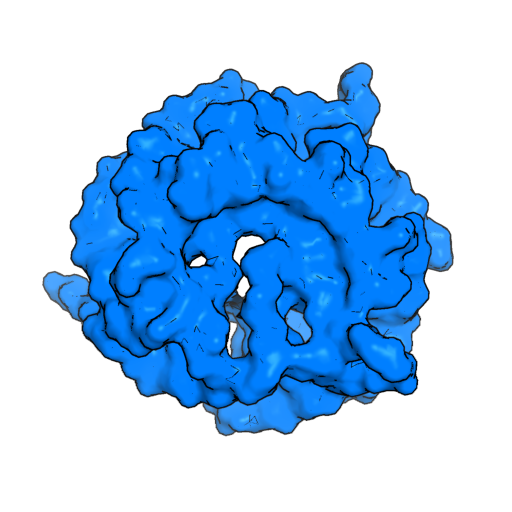.00 7.07 452 SER A C 1
ATOM 4390 O O . SER A 1 293 ? -17.858 -16.305 15.069 1.00 6.99 452 SER A O 1
ATOM 4398 N N . PRO A 1 294 ? -18.427 -16.849 17.175 1.00 7.39 453 PRO A N 1
ATOM 4399 C CA . PRO A 1 294 ? -19.084 -18.080 16.724 1.00 8.55 453 PRO A CA 1
ATOM 4400 C C . PRO A 1 294 ? -20.234 -17.844 15.759 1.00 8.50 453 PRO A C 1
ATOM 4401 O O . PRO A 1 294 ? -20.460 -18.670 14.869 1.00 9.36 453 PRO A O 1
ATOM 4412 N N . ASP A 1 295 ? -20.949 -16.742 15.916 1.00 6.61 454 ASP A N 1
ATOM 4413 C CA . ASP A 1 295 ? -22.055 -16.452 15.005 1.00 7.93 454 ASP A CA 1
ATOM 4414 C C . ASP A 1 295 ? -21.613 -15.752 13.723 1.00 8.54 454 ASP A C 1
ATOM 4415 O O . ASP A 1 295 ? -22.424 -15.504 12.835 1.00 8.50 454 ASP A O 1
ATOM 4424 N N . GLY A 1 296 ? -20.321 -15.462 13.614 1.00 6.84 455 GLY A N 1
ATOM 4425 C CA . GLY A 1 296 ? -19.758 -14.896 12.403 1.00 5.86 455 GLY A CA 1
ATOM 4426 C C . GLY A 1 296 ? -19.970 -13.411 12.213 1.00 6.81 455 GLY A C 1
ATOM 4427 O O . GLY A 1 296 ? -19.467 -12.872 11.245 1.00 7.83 455 GLY A O 1
ATOM 4431 N N . ALA A 1 297 ? -20.696 -12.747 13.093 1.00 5.76 456 ALA A N 1
ATOM 4432 C CA . ALA A 1 297 ? -21.039 -11.345 12.863 1.00 6.53 456 ALA A CA 1
ATOM 4433 C C . ALA A 1 297 ? -19.958 -10.377 13.315 1.00 6.44 456 ALA A C 1
ATOM 4434 O O . ALA A 1 297 ? -19.898 -9.263 12.824 1.00 6.89 456 ALA A O 1
ATOM 4441 N N . THR A 1 298 ? -19.122 -10.801 14.260 1.00 5.72 457 THR A N 1
ATOM 4442 C CA . THR A 1 298 ? -18.139 -9.919 14.880 1.00 5.40 457 THR A CA 1
ATOM 4443 C C . THR A 1 298 ? -16.728 -10.447 14.706 1.00 6.08 457 THR A C 1
ATOM 4444 O O . THR A 1 298 ? -16.466 -11.645 14.857 1.00 6.13 457 THR A O 1
ATOM 4455 N N . VAL A 1 299 ? -15.819 -9.540 14.360 1.00 5.82 458 VAL A N 1
ATOM 4456 C CA . VAL A 1 299 ? -14.392 -9.818 14.287 1.00 5.16 458 VAL A CA 1
ATOM 4457 C C . VAL A 1 299 ? -13.690 -9.056 15.400 1.00 5.42 458 VAL A C 1
ATOM 4458 O O . VAL A 1 299 ? -13.904 -7.854 15.555 1.00 6.94 458 VAL A O 1
ATOM 4471 N N . ALA A 1 300 ? -12.880 -9.757 16.190 1.00 5.27 459 ALA A N 1
ATOM 4472 C CA . ALA A 1 300 ? -12.005 -9.128 17.179 1.00 5.13 459 ALA A CA 1
ATOM 4473 C C . ALA A 1 300 ? -10.633 -8.932 16.560 1.00 5.97 459 ALA A C 1
ATOM 4474 O O . ALA A 1 300 ? -10.033 -9.890 16.066 1.00 6.33 459 ALA A O 1
ATOM 4481 N N . SER A 1 301 ? -10.136 -7.708 16.594 1.00 5.76 460 SER A N 1
ATOM 4482 C CA . SER A 1 301 ? -8.759 -7.416 16.215 1.00 5.41 460 SER A CA 1
ATOM 4483 C C . SER A 1 301 ? -7.923 -7.037 17.423 1.00 6.45 460 SER A C 1
ATOM 4484 O O . SER A 1 301 ? -8.297 -6.134 18.182 1.00 7.93 460 SER A O 1
ATOM 4492 N N . ALA A 1 302 ? -6.803 -7.739 17.624 1.00 6.64 461 ALA A N 1
ATOM 4493 C CA . ALA A 1 302 ? -5.822 -7.390 18.639 1.00 5.79 461 ALA A CA 1
ATOM 4494 C C . ALA A 1 302 ? -4.725 -6.570 17.999 1.00 6.42 461 ALA A C 1
ATOM 4495 O O . ALA A 1 302 ? -4.275 -6.920 16.911 1.00 7.58 461 ALA A O 1
ATOM 4502 N N . ALA A 1 303 ? -4.301 -5.492 18.654 1.00 6.26 462 ALA A N 1
ATOM 4503 C CA . ALA A 1 303 ? -3.296 -4.619 18.082 1.00 6.60 462 ALA A CA 1
ATOM 4504 C C . ALA A 1 303 ? -2.268 -4.173 19.119 1.00 7.46 462 ALA A C 1
ATOM 4505 O O . ALA A 1 303 ? -2.485 -4.277 20.328 1.00 8.01 462 ALA A O 1
ATOM 4512 N N . ALA A 1 304 ? -1.179 -3.614 18.615 1.00 7.13 463 ALA A N 1
ATOM 4513 C CA . ALA A 1 304 ? -0.087 -3.163 19.470 1.00 7.50 463 ALA A CA 1
ATOM 4514 C C . ALA A 1 304 ? -0.468 -1.935 20.295 1.00 8.77 463 ALA A C 1
ATOM 4515 O O . ALA A 1 304 ? 0.336 -1.484 21.101 1.00 9.80 463 ALA A O 1
ATOM 4522 N N . ASP A 1 305 ? -1.657 -1.369 20.059 1.00 8.31 464 ASP A N 1
ATOM 4523 C CA . ASP A 1 305 ? -2.169 -0.249 20.869 1.00 7.60 464 ASP A CA 1
ATOM 4524 C C . ASP A 1 305 ? -2.833 -0.730 22.168 1.00 7.81 464 ASP A C 1
ATOM 4525 O O . ASP A 1 305 ? -3.501 0.039 22.850 1.00 9.78 464 ASP A O 1
ATOM 4534 N N . GLU A 1 306 ? -2.658 -2.006 22.510 1.00 8.19 465 GLU A N 1
ATOM 4535 C CA . GLU A 1 306 ? -3.166 -2.558 23.770 1.00 8.62 465 GLU A CA 1
ATOM 4536 C C . GLU A 1 306 ? -4.685 -2.487 23.855 1.00 7.78 465 GLU A C 1
ATOM 4537 O O . GLU A 1 306 ? -5.282 -2.304 24.917 1.00 9.30 465 GLU A O 1
ATOM 4549 N N . THR A 1 307 ? -5.305 -2.745 22.712 1.00 7.79 466 THR A N 1
ATOM 4550 C CA . THR A 1 307 ? -6.732 -2.970 22.646 1.00 7.11 466 THR A CA 1
ATOM 4551 C C . THR A 1 307 ? -7.081 -4.182 21.798 1.00 8.14 466 THR A C 1
ATOM 4552 O O . THR A 1 307 ? -6.316 -4.584 20.903 1.00 7.76 466 THR A O 1
ATOM 4563 N N . LEU A 1 308 ? -8.242 -4.755 22.090 1.00 7.76 467 LEU A N 1
ATOM 4564 C CA . LEU A 1 308 ? -8.981 -5.588 21.167 1.00 6.96 467 LEU A CA 1
ATOM 4565 C C . LEU A 1 308 ? -10.216 -4.803 20.753 1.00 7.65 467 LEU A C 1
ATOM 4566 O O . LEU A 1 308 ? -11.021 -4.385 21.595 1.00 9.32 467 LEU A O 1
ATOM 4582 N N . ARG A 1 309 ? -10.355 -4.574 19.464 1.00 5.78 468 ARG A N 1
ATOM 4583 C CA . ARG A 1 309 ? -11.535 -3.915 18.945 1.00 5.87 468 ARG A CA 1
ATOM 4584 C C . ARG A 1 309 ? -12.466 -4.964 18.357 1.00 6.21 468 ARG A C 1
ATOM 4585 O O . ARG A 1 309 ? -12.028 -5.832 17.611 1.00 6.99 468 ARG A O 1
ATOM 4606 N N . LEU A 1 310 ? -13.747 -4.893 18.710 1.00 5.98 469 LEU A N 1
ATOM 4607 C CA . LEU A 1 310 ? -14.748 -5.855 18.275 1.00 5.86 469 LEU A CA 1
ATOM 4608 C C . LEU A 1 310 ? -15.656 -5.158 17.272 1.00 5.54 469 LEU A C 1
ATOM 4609 O O . LEU A 1 310 ? -16.437 -4.272 17.642 1.00 7.38 469 LEU A O 1
ATOM 4625 N N . TRP A 1 311 ? -15.495 -5.523 16.003 1.00 6.58 470 TRP A N 1
ATOM 4626 C CA . TRP A 1 311 ? -16.203 -4.922 14.875 1.00 5.98 470 TRP A CA 1
ATOM 4627 C C . TRP A 1 311 ? -17.371 -5.809 14.477 1.00 6.00 470 TRP A C 1
ATOM 4628 O O . TRP A 1 311 ? -17.176 -6.951 14.066 1.00 6.67 470 TRP A O 1
ATOM 4649 N N . ARG A 1 312 ? -18.580 -5.284 14.585 1.0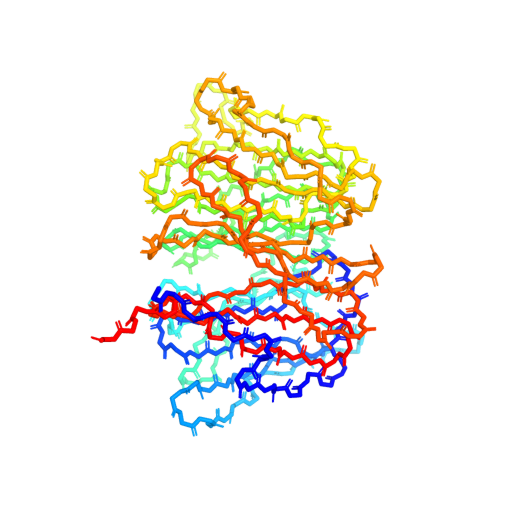0 5.83 471 ARG A N 1
ATOM 4650 C CA . ARG A 1 312 ? -19.778 -6.015 14.215 1.00 7.06 471 ARG A CA 1
ATOM 4651 C C . ARG A 1 312 ? -20.033 -5.729 12.753 1.00 7.55 471 ARG A C 1
ATOM 4652 O O . ARG A 1 312 ? -20.935 -4.968 12.387 1.00 8.94 471 ARG A O 1
ATOM 4673 N N . CYS A 1 313 ? -19.198 -6.330 11.913 1.00 6.24 472 CYS A N 1
ATOM 4674 C CA . CYS A 1 313 ? -19.098 -5.983 10.506 1.00 6.01 472 CYS A CA 1
ATOM 4675 C C . CYS A 1 313 ? -19.739 -6.983 9.556 1.00 6.95 472 CYS A C 1
ATOM 4676 O O . CYS A 1 313 ? -19.843 -6.685 8.369 1.00 8.55 472 CYS A O 1
ATOM 4684 N N . PHE A 1 314 ? -20.164 -8.154 10.041 1.00 6.53 473 PHE A N 1
ATOM 4685 C CA . PHE A 1 314 ? -20.771 -9.151 9.163 1.00 6.67 473 PHE A CA 1
ATOM 4686 C C . PHE A 1 314 ? -22.186 -9.528 9.617 1.00 7.47 473 PHE A C 1
ATOM 4687 O O . PHE A 1 314 ? -22.671 -10.605 9.293 1.00 8.55 473 PHE A O 1
ATOM 4704 N N . GLU A 1 315 ? -22.860 -8.660 10.348 1.00 7.55 474 GLU A N 1
ATOM 4705 C CA . GLU A 1 315 ? -24.199 -8.989 10.796 1.00 7.58 474 GLU A CA 1
ATOM 4706 C C . GLU A 1 315 ? -25.146 -9.173 9.620 1.00 8.20 474 GLU A C 1
ATOM 4707 O O . GLU A 1 315 ? -25.114 -8.410 8.643 1.00 8.42 474 GLU A O 1
ATOM 4719 N N . LEU A 1 316 ? -26.016 -10.171 9.744 1.00 8.59 475 LEU A N 1
ATOM 4720 C CA . LEU A 1 316 ? -27.151 -10.365 8.863 1.00 8.97 475 LEU A CA 1
ATOM 4721 C C . LEU A 1 316 ? -28.344 -9.666 9.502 1.00 11.06 475 LEU A C 1
ATOM 4722 O O . LEU A 1 316 ? -28.985 -10.226 10.381 1.00 14.80 475 LEU A O 1
ATOM 4738 N N . ASP A 1 317 ? -28.589 -8.431 9.094 1.00 11.10 476 ASP A N 1
ATOM 4739 C CA . ASP A 1 317 ? -29.603 -7.594 9.726 1.00 11.57 476 ASP A CA 1
ATOM 4740 C C . ASP A 1 317 ? -30.986 -7.986 9.202 1.00 11.91 476 ASP A C 1
ATOM 4741 O O . ASP A 1 317 ? -31.157 -8.192 7.999 1.00 13.49 476 ASP A O 1
ATOM 4750 N N . PRO A 1 318 ? -31.974 -8.065 10.101 1.00 10.03 477 PRO A N 1
ATOM 4751 C CA . PRO A 1 318 ? -33.331 -8.436 9.704 1.00 11.46 477 PRO A CA 1
ATOM 4752 C C . PRO A 1 318 ? -34.051 -7.350 8.929 1.00 9.62 477 PRO A C 1
ATOM 4753 O O . PRO A 1 318 ? -35.031 -7.644 8.258 1.00 11.99 477 PRO A O 1
#

Secondary structure (DSSP, 8-state):
-----SS-SEEEE-TT----TT-B-EEE-TTSEEEEEETTEEEEEETTT--EEEEEE--STT--EEEEEE-TTSSEEEEEETTSEEEEEETTTTEEEEEEE--SS-EEEEEEETTEEEEEETTSEEEEEETTSSS-EEEEEE--SS-EEEEEE-TTSSEEEEEETTS-EEEEESS-BTTBS--SEEE----S-EEEEEE-TTSTTEEEEEE-TTT-EEEEEETTT--EEEEEE-SS-EEEEEEETTTTEEEEEE-TTT--EEEEETTT--EEEEE---SS-EEEEEE-TTSS-EEEEETTTEEEEE--S----

Organism: Homo sapiens (NCBI:txid9606)

CATH classification: 2.130.10.10

Foldseek 3Di:
DADFDQFFPDKDFQPQADQDQLAAAWAQALQQWIWGWHFQWIKIAHPVPRDIDGLDGDDDPPKGWQYWDADNHRQWIWTWIQCQWTWIARRVVSDTPDTDHDDDGTWRDWEDDHQWIWTWGQCQKIFTFNPVDDNGTDDIAHDGRGTFRAWYAFPVLQWIWTWAQRQKIFIFGSAQDPPGTYGLDIDRPAPGTKNAWEADPVDRQKIWIFGAAVGQWIWIARSNVRDTPDIDRNVFTWQYKYFAPLQTWMKTAGFPPQRWIWIAHPPVRHTDDIHGDDPGHWRYWYAYSVRQWIWIDGPSRMTGITRGRDPDD

InterPro domains:
  IPR001680 WD40 repeat [PS50082] (222-263)
  IPR001680 WD40 repeat [PS50082] (305-336)
  IPR001680 WD40 repeat [PS50082] (439-470)
  IPR001680 WD40 repeat [SM00320] (169-210)
  IPR001680 WD40 repeat [SM00320] (215-254)
  IPR001680 WD40 repeat [SM00320] (257-294)
  IPR001680 WD40 repeat [SM00320] (298-337)
  IPR001680 WD40 repeat [SM00320] (344-386)
  IPR001680 WD40 repeat [SM00320] (389-429)
  IPR001680 WD40 repeat [SM00320] (432-471)
  IPR015943 WD40/YVTN repeat-like-containing domain superfamily [G3DSA:2.130.10.10] (160-477)
  IPR033010 WD repeat Cdc20/Fizzy [PTHR19918] (63-480)
  IPR036322 WD40-repeat-containing domain superfamily [SSF50978] (164-472)
  IPR056150 CDC20/Fizzy, WD40 domain [PF24807] (176-470)

Sequence (313 aa):
CRYIPSLPDRILDAPEIRNDYYLNLVDWSSGNVLAVALDNSVYLWSASSGDILQLLQMEQPGEYISSVAWIKEGNYLAVGTSSAEVQLWDVQQQKRLRNMTSHSARVGSLSWNSYILSSGSRSGHIHHHDVRVAEHHVATLSGHSQEVCGLRWAPDGRHLASGGNDNLVNVWPSAPGEGGWVPLQTFTQHQGAVKAVAWCPWQSNVLATGGGTSDRHIRIWNVCSGACLSAVDAHSQVCSILWSPHYKELISGHGFAQNQLVIWKYPTMAKVAELKGHTSRVLSLTMSPDGATVASAAADETLRLWRCFELDP

B-factor: mean 13.24, std 8.83, range [4.36, 111.69]